Protein AF-A0A2Z6R6B7-F1 (afdb_monomer)

Nearest PDB structures (foldseek):
  5awf-assembly1_A  TM=2.738E-01  e=1.337E-01  Escherichia coli K-12
  5awg-assembly2_F  TM=3.435E-01  e=7.270E-01  Escherichia coli K-12
  5awg-assembly1_A  TM=4.120E-01  e=2.095E+00  Escherichia coli K-12
  4dn7-assembly1_B  TM=2.886E-01  e=2.329E+00  Methanosarcina mazei Go1

Radius of gyration: 17.84 Å; Cα contacts (8 Å, |Δi|>4): 629; chains: 1; bounding box: 44×39×44 Å

Foldseek 3Di:
DEEDAAAAEQEAEEEEEFEFEDAQTETEDEYEYHAEAYQEYEYEYEWEYAYANYETEYAYEYAYEHYQEYEYEYEFEYEHEQYETEYHYEEHHEAYQEYYEEYEFEYPYHQYETYYEYEYAYHNYQEYEAYYEFEAEPNNYFTYHYYHYHYHNYNYHYYYYHYDYDYPVCVVPVVVVVVVVVVVPPPDDD

Sequence (190 aa):
MSDIDCTQCKRCLYNCNCGSAGVCGHSACSSNLGCSRCKRCLYHCYCGSPSACGYSICKTGIGCSQCKNCLYHCDCGSSGVCAQPTCLSYIGCSQCKKCLYHCNCNSTDVCGHSKCMTNIDCSQCKNCHYHCDCVSVEICGRSKCKANVGCSQCKNCLKHCNCNVINGKNSKNHAKNREKRGSKNRGKRN

Organism: NCBI:txid94130

Mean predicted aligned error: 10.34 Å

Structure (mmCIF, N/CA/C/O backbone):
data_AF-A0A2Z6R6B7-F1
#
_entry.id   AF-A0A2Z6R6B7-F1
#
loop_
_atom_site.group_PDB
_atom_site.id
_atom_site.type_symbol
_atom_site.label_atom_id
_atom_site.label_alt_id
_atom_site.label_comp_id
_atom_site.label_asym_id
_atom_site.label_entity_id
_atom_site.label_seq_id
_atom_site.pdbx_PDB_ins_code
_atom_site.Cartn_x
_atom_site.Cartn_y
_atom_site.Cartn_z
_atom_site.occupancy
_atom_site.B_iso_or_equiv
_atom_site.auth_seq_id
_atom_site.auth_comp_id
_atom_site.auth_asym_id
_atom_site.auth_atom_id
_atom_site.pdbx_PDB_model_num
ATOM 1 N N . MET A 1 1 ? -11.501 -7.864 -10.266 1.00 58.50 1 MET A N 1
ATOM 2 C CA . MET A 1 1 ? -11.600 -7.301 -8.904 1.00 58.50 1 MET A CA 1
ATOM 3 C C . MET A 1 1 ? -11.991 -8.444 -7.988 1.00 58.50 1 MET A C 1
ATOM 5 O O . MET A 1 1 ? -12.853 -9.211 -8.394 1.00 58.50 1 MET A O 1
ATOM 9 N N . SER A 1 2 ? -11.306 -8.626 -6.858 1.00 70.75 2 SER A N 1
ATOM 10 C CA . SER A 1 2 ? -11.636 -9.696 -5.899 1.00 70.75 2 SER A CA 1
ATOM 11 C C . SER A 1 2 ? -12.245 -9.088 -4.644 1.00 70.75 2 SER A C 1
ATOM 13 O O . SER A 1 2 ? -11.629 -8.195 -4.066 1.00 70.75 2 SER A O 1
ATOM 15 N N . ASP A 1 3 ? -13.394 -9.589 -4.206 1.00 78.50 3 ASP A N 1
ATOM 16 C CA . ASP A 1 3 ? -14.069 -9.142 -2.989 1.00 78.50 3 ASP A CA 1
ATOM 17 C C . ASP A 1 3 ? -14.134 -10.302 -1.995 1.00 78.50 3 ASP A C 1
ATOM 19 O O . ASP A 1 3 ? -14.570 -11.403 -2.330 1.00 78.50 3 ASP A O 1
ATOM 23 N N . ILE A 1 4 ? -13.657 -10.070 -0.774 1.00 81.88 4 ILE A N 1
ATOM 24 C CA . ILE A 1 4 ? -13.711 -11.049 0.315 1.00 81.88 4 ILE A CA 1
ATOM 25 C C . ILE A 1 4 ? -14.374 -10.398 1.512 1.00 81.88 4 ILE A C 1
ATOM 27 O O . ILE A 1 4 ? -13.920 -9.350 1.967 1.00 81.88 4 ILE A O 1
ATOM 31 N N . ASP A 1 5 ? -15.383 -11.064 2.063 1.00 82.62 5 ASP A N 1
ATOM 32 C CA . ASP A 1 5 ? -16.026 -10.664 3.308 1.00 82.62 5 ASP A CA 1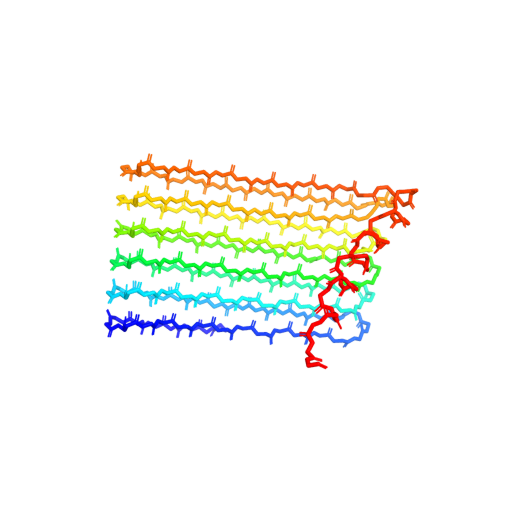
ATOM 33 C C . ASP A 1 5 ? -15.822 -11.745 4.380 1.00 82.62 5 ASP A C 1
ATOM 35 O O . ASP A 1 5 ? -16.223 -12.898 4.219 1.00 82.62 5 ASP A O 1
ATOM 39 N N . CYS A 1 6 ? -15.131 -11.394 5.467 1.00 81.31 6 CYS A N 1
ATOM 40 C CA . CYS A 1 6 ? -14.844 -12.278 6.595 1.00 81.31 6 CYS A CA 1
ATOM 41 C C . CYS A 1 6 ? -15.522 -11.736 7.852 1.00 81.31 6 CYS A C 1
ATOM 43 O O . CYS A 1 6 ? -15.007 -10.870 8.573 1.00 81.31 6 CYS A O 1
ATOM 45 N N . THR A 1 7 ? -16.694 -12.283 8.149 1.00 77.94 7 THR A N 1
ATOM 46 C CA . THR A 1 7 ? 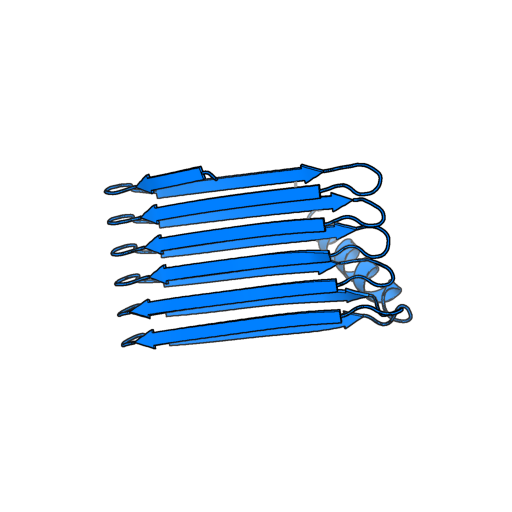-17.561 -11.748 9.199 1.00 77.94 7 THR A CA 1
ATOM 47 C C . THR A 1 7 ? -17.123 -12.203 10.593 1.00 77.94 7 THR A C 1
ATOM 49 O O . THR A 1 7 ? -17.090 -11.389 11.515 1.00 77.94 7 THR A O 1
ATOM 52 N N . GLN A 1 8 ? -16.714 -13.470 10.765 1.00 84.06 8 GLN A N 1
ATOM 53 C CA . GLN A 1 8 ? -16.259 -14.030 12.051 1.00 84.06 8 GLN A CA 1
ATOM 54 C C . GLN A 1 8 ? -15.063 -14.977 11.889 1.00 84.06 8 GLN A C 1
ATOM 56 O O . GLN A 1 8 ? -15.177 -16.197 11.981 1.00 84.06 8 GLN A O 1
ATOM 61 N N . CYS A 1 9 ? -13.876 -14.412 11.682 1.00 81.12 9 CYS A N 1
ATOM 62 C CA . CYS A 1 9 ? -12.677 -15.197 11.401 1.00 81.12 9 CYS A CA 1
ATOM 63 C C . CYS A 1 9 ? -11.606 -14.972 12.480 1.00 81.12 9 CYS A C 1
ATOM 65 O O . CYS A 1 9 ? -11.293 -13.847 12.871 1.00 81.12 9 CYS A O 1
ATOM 67 N N . LYS A 1 10 ? -10.940 -16.032 12.963 1.00 86.12 10 LYS A N 1
ATOM 68 C CA . LYS A 1 10 ? -9.740 -15.831 13.807 1.00 86.12 10 LYS A CA 1
ATOM 69 C C . LYS A 1 10 ? -8.661 -15.076 13.024 1.00 86.12 10 LYS A C 1
ATOM 71 O O . LYS A 1 10 ? -7.978 -14.220 13.588 1.00 86.12 10 LYS A O 1
ATOM 76 N N . ARG A 1 11 ? -8.505 -15.388 11.740 1.00 85.81 11 ARG A N 1
ATOM 77 C CA . ARG A 1 11 ? -7.609 -14.701 10.813 1.00 85.81 11 ARG A CA 1
ATOM 78 C C . ARG A 1 11 ? -8.290 -14.619 9.455 1.00 85.81 11 ARG A C 1
ATOM 80 O O . ARG A 1 11 ? -8.793 -15.633 8.990 1.00 85.81 11 ARG A O 1
ATOM 87 N N . CYS A 1 12 ? -8.278 -13.440 8.857 1.00 86.44 12 CYS A N 1
ATOM 88 C CA . CYS A 1 12 ? -8.557 -13.252 7.445 1.00 86.44 12 CYS A CA 1
ATOM 89 C C . CYS A 1 12 ? -7.243 -12.860 6.768 1.00 86.44 12 CYS A C 1
ATOM 91 O O . CYS A 1 12 ? -6.522 -12.001 7.285 1.00 86.44 12 CYS A O 1
ATOM 93 N N . LEU A 1 13 ? -6.904 -13.543 5.681 1.00 86.44 13 LEU A N 1
ATOM 94 C CA . LEU A 1 13 ? -5.688 -13.322 4.917 1.00 86.44 13 LEU A CA 1
ATOM 95 C C . LEU A 1 13 ? -6.075 -13.201 3.451 1.00 86.44 13 LEU A C 1
ATOM 97 O O . LEU A 1 13 ? -6.696 -14.111 2.910 1.00 86.44 13 LEU A O 1
ATOM 101 N N . TYR A 1 14 ? -5.643 -12.121 2.820 1.00 86.56 14 TYR A N 1
ATOM 102 C CA . TYR A 1 14 ? -5.662 -12.002 1.375 1.00 86.56 14 TYR A CA 1
ATOM 103 C C . TYR A 1 14 ? -4.264 -11.691 0.865 1.00 86.56 14 TYR A C 1
ATOM 105 O O . TYR A 1 14 ? -3.559 -10.850 1.427 1.00 86.56 14 TYR A O 1
ATOM 113 N N . ASN A 1 15 ? -3.873 -12.390 -0.195 1.00 85.88 15 ASN A N 1
ATOM 114 C CA . ASN A 1 15 ? -2.612 -12.181 -0.877 1.00 85.88 15 ASN A CA 1
ATOM 115 C C . ASN A 1 15 ? -2.877 -12.083 -2.376 1.00 85.88 15 ASN A C 1
ATOM 117 O O . ASN A 1 15 ? -3.412 -13.020 -2.965 1.00 85.88 15 ASN A O 1
ATOM 121 N N . CYS A 1 16 ? -2.480 -10.971 -2.982 1.00 82.00 16 CYS A N 1
ATOM 122 C CA . CYS A 1 16 ? -2.519 -10.785 -4.423 1.00 82.00 16 CYS A CA 1
ATOM 123 C C . CYS A 1 16 ? -1.094 -10.626 -4.936 1.00 82.00 16 CYS A C 1
ATOM 125 O O . CYS A 1 16 ? -0.337 -9.809 -4.412 1.00 82.00 16 CYS A O 1
ATOM 127 N N . ASN A 1 17 ? -0.729 -11.411 -5.944 1.00 82.56 17 ASN A N 1
ATOM 128 C CA . ASN A 1 17 ? 0.574 -11.337 -6.582 1.00 82.56 17 ASN A CA 1
ATOM 129 C C . ASN A 1 17 ? 0.362 -11.203 -8.091 1.00 82.56 17 ASN A C 1
ATOM 131 O O . ASN A 1 17 ? -0.001 -12.177 -8.749 1.00 82.56 17 ASN A O 1
ATOM 135 N N . CYS A 1 18 ? 0.544 -9.992 -8.613 1.00 76.38 18 CYS A N 1
ATOM 136 C CA . CYS A 1 18 ? 0.425 -9.687 -10.032 1.00 76.38 18 CYS A CA 1
ATOM 137 C C . CYS A 1 18 ? 1.807 -9.301 -10.561 1.00 76.38 18 CYS A C 1
ATOM 139 O O . CYS A 1 18 ? 2.361 -8.261 -10.207 1.00 76.38 18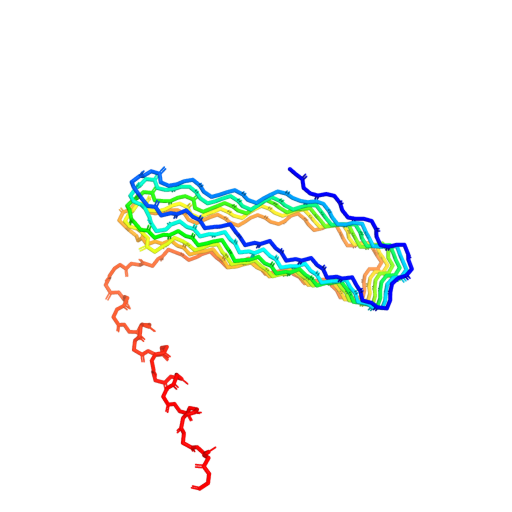 CYS A O 1
ATOM 141 N N . GLY A 1 19 ? 2.369 -10.139 -11.422 1.00 73.88 19 GLY A N 1
ATOM 142 C CA . GLY A 1 19 ? 3.622 -9.868 -12.116 1.00 73.88 19 GLY A CA 1
ATOM 143 C C . GLY A 1 19 ? 3.384 -9.830 -13.616 1.00 73.88 19 GLY A C 1
ATOM 144 O O . GLY A 1 19 ? 2.670 -10.682 -14.135 1.00 73.88 19 GLY A O 1
ATOM 145 N N . SER A 1 20 ? 3.990 -8.874 -14.313 1.00 68.94 20 SER A N 1
ATOM 146 C CA . SER A 1 20 ? 4.072 -8.891 -15.776 1.00 68.94 20 SER A CA 1
ATOM 147 C C . SER A 1 20 ? 5.531 -8.786 -16.190 1.00 68.94 20 SER A C 1
ATOM 149 O O . SER A 1 20 ? 6.269 -7.987 -15.633 1.00 68.94 20 SER A O 1
ATOM 151 N N . ALA A 1 21 ? 5.951 -9.568 -17.177 1.00 62.97 21 ALA A N 1
ATOM 152 C CA . ALA A 1 21 ? 7.266 -9.445 -17.799 1.00 62.97 21 ALA A CA 1
ATOM 153 C C . ALA A 1 21 ? 7.085 -9.157 -19.295 1.00 62.97 21 ALA A C 1
ATOM 155 O O . ALA A 1 21 ? 6.109 -9.613 -19.886 1.00 62.97 21 ALA A O 1
ATOM 156 N N . GLY A 1 22 ? 7.999 -8.396 -19.901 1.00 62.84 22 GLY A N 1
ATOM 157 C CA . GLY A 1 22 ? 7.963 -8.070 -21.335 1.00 62.84 22 GLY A CA 1
ATOM 158 C C . GLY A 1 22 ? 8.191 -6.587 -21.623 1.00 62.84 22 GLY A C 1
ATOM 159 O O . GLY A 1 22 ? 8.471 -5.810 -20.720 1.00 62.84 22 GLY A O 1
ATOM 160 N N . VAL A 1 23 ? 8.089 -6.170 -22.883 1.00 60.97 23 VAL A N 1
ATOM 161 C CA . VAL A 1 23 ? 8.082 -4.741 -23.247 1.00 60.97 23 VAL A CA 1
ATOM 162 C C . VAL A 1 23 ? 6.664 -4.209 -23.022 1.00 60.97 23 VAL A C 1
ATOM 164 O O . VAL A 1 23 ? 5.708 -4.857 -23.433 1.00 60.97 23 VAL A O 1
ATOM 167 N N . CYS A 1 24 ? 6.512 -3.069 -22.341 1.00 65.00 24 CYS A N 1
ATOM 168 C CA . CYS A 1 24 ? 5.212 -2.499 -21.961 1.00 65.00 24 CYS A CA 1
ATOM 169 C C . CYS A 1 24 ? 4.339 -3.452 -21.117 1.00 65.00 24 CYS A C 1
ATOM 171 O O . CYS A 1 24 ? 3.126 -3.545 -21.312 1.00 65.00 24 CYS A O 1
ATOM 173 N N . GLY A 1 25 ? 4.953 -4.180 -20.180 1.00 66.62 25 GLY A N 1
ATOM 174 C CA . GLY A 1 25 ? 4.242 -5.042 -19.237 1.00 66.62 25 GLY A CA 1
ATOM 175 C C . GLY A 1 25 ? 3.287 -4.248 -18.342 1.00 66.62 25 GLY A C 1
ATOM 176 O O . GLY A 1 25 ? 3.639 -3.187 -17.822 1.00 66.62 25 GLY A O 1
ATOM 177 N N . HIS A 1 26 ? 2.075 -4.769 -18.165 1.00 75.06 26 HIS A N 1
ATOM 178 C CA . HIS A 1 26 ? 1.061 -4.176 -17.301 1.00 75.06 26 HIS A CA 1
ATOM 179 C C . HIS A 1 26 ? 0.685 -5.179 -16.219 1.00 75.06 26 HIS A C 1
ATOM 181 O O . HIS A 1 26 ? 0.161 -6.253 -16.513 1.00 75.06 26 HIS A O 1
ATOM 187 N N . SER A 1 27 ? 0.930 -4.827 -14.960 1.00 81.12 27 SER A N 1
ATOM 188 C CA . SER A 1 27 ? 0.457 -5.604 -13.818 1.00 81.12 27 SER A CA 1
ATOM 189 C C . SER A 1 27 ? -0.521 -4.768 -13.004 1.00 81.12 27 SER A C 1
ATOM 191 O O . SER A 1 27 ? -0.243 -3.634 -12.618 1.00 81.12 27 SER A O 1
ATOM 193 N N . ALA A 1 28 ? -1.708 -5.315 -12.763 1.00 81.19 28 ALA A N 1
ATOM 194 C CA . ALA A 1 28 ? -2.728 -4.639 -11.983 1.00 81.19 28 ALA A CA 1
ATOM 195 C C . ALA A 1 28 ? -3.358 -5.608 -10.989 1.00 81.19 28 ALA A C 1
ATOM 197 O O . ALA A 1 28 ? -3.915 -6.631 -11.385 1.00 81.19 28 ALA A O 1
ATOM 198 N N . CYS A 1 29 ? -3.314 -5.258 -9.708 1.00 82.06 29 CYS A N 1
ATOM 199 C CA . CYS A 1 29 ? -4.092 -5.930 -8.679 1.00 82.06 29 CYS A CA 1
ATOM 200 C C . CYS A 1 29 ? -5.197 -4.987 -8.199 1.00 82.06 29 CYS A C 1
ATOM 202 O O . CYS A 1 29 ? -4.939 -3.825 -7.870 1.00 82.06 29 CYS A O 1
ATOM 204 N N . SER A 1 30 ? -6.433 -5.486 -8.135 1.00 86.12 30 SER A N 1
ATOM 205 C CA . SER A 1 30 ? -7.544 -4.746 -7.541 1.00 86.12 30 SER A CA 1
ATOM 206 C C . SER A 1 30 ? -8.444 -5.637 -6.701 1.00 86.12 30 SER A C 1
ATOM 208 O O . SER A 1 30 ? -8.968 -6.647 -7.188 1.00 86.12 30 SER A O 1
ATOM 210 N N . SER A 1 31 ? -8.644 -5.242 -5.447 1.00 81.56 31 SER A N 1
ATOM 211 C CA . SER A 1 31 ? -9.395 -6.045 -4.481 1.00 81.56 31 SER A CA 1
ATOM 212 C C . SER A 1 31 ? -9.972 -5.227 -3.341 1.00 81.56 31 SER A C 1
ATOM 214 O O . SER A 1 31 ? -9.388 -4.217 -2.938 1.00 81.56 31 SER A O 1
ATOM 216 N N . ASN A 1 32 ? -11.079 -5.722 -2.787 1.00 84.75 32 ASN A N 1
ATOM 217 C CA . ASN A 1 32 ? -11.623 -5.242 -1.531 1.00 84.75 32 ASN A CA 1
ATOM 218 C C . ASN A 1 32 ? -11.680 -6.350 -0.478 1.00 84.75 32 ASN A C 1
ATOM 220 O O . ASN A 1 32 ? -11.988 -7.507 -0.769 1.00 84.75 32 ASN A O 1
ATOM 224 N N . LEU A 1 33 ? -11.384 -5.976 0.764 1.00 85.00 33 LEU A N 1
ATOM 225 C CA . LEU A 1 33 ? -11.409 -6.875 1.908 1.00 85.00 33 LEU A CA 1
ATOM 226 C C . LEU A 1 33 ? -12.281 -6.298 3.025 1.00 85.00 33 LEU A C 1
ATOM 228 O O . LEU A 1 33 ? -11.913 -5.309 3.661 1.00 85.00 33 LEU A O 1
ATOM 232 N N . GLY A 1 34 ? -13.413 -6.945 3.278 1.00 86.56 34 GLY A N 1
ATOM 233 C CA . GLY A 1 34 ? -14.293 -6.709 4.415 1.00 86.56 34 GLY A CA 1
ATOM 234 C C . GLY A 1 34 ? -13.965 -7.661 5.565 1.00 86.56 34 GLY A C 1
ATOM 235 O O . GLY A 1 34 ? -13.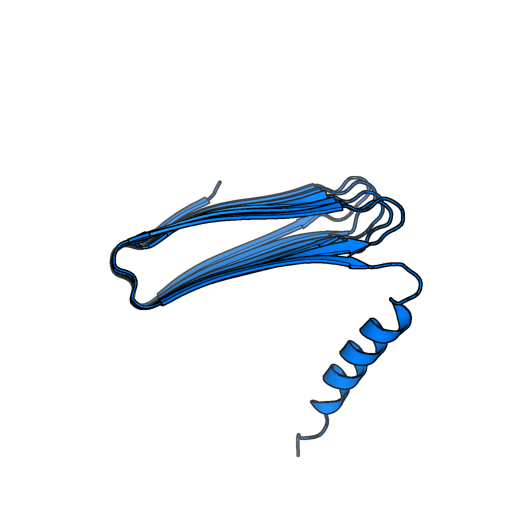902 -8.875 5.397 1.00 86.56 34 GLY A O 1
ATOM 236 N N . CYS A 1 35 ? -13.743 -7.121 6.757 1.00 85.69 35 CYS A N 1
ATOM 237 C CA . CYS A 1 35 ? -13.444 -7.868 7.973 1.00 85.69 35 CYS A CA 1
ATOM 238 C C . CYS A 1 35 ? -14.285 -7.308 9.129 1.00 85.69 35 CYS A C 1
ATOM 240 O O . CYS A 1 35 ? -13.970 -6.247 9.671 1.00 85.69 35 CYS A O 1
ATOM 242 N N . SER A 1 36 ? -15.326 -8.020 9.572 1.00 82.94 36 SER A N 1
ATOM 243 C CA . SER A 1 36 ? -16.198 -7.488 10.632 1.00 82.94 36 SER A CA 1
ATOM 244 C C . SER A 1 36 ? -15.711 -7.824 12.041 1.00 82.94 36 SER A C 1
ATOM 246 O O . SER A 1 36 ? -15.425 -6.921 12.816 1.00 82.94 36 SER A O 1
ATOM 248 N N . ARG A 1 37 ? -15.559 -9.104 12.407 1.00 86.06 37 ARG A N 1
ATOM 249 C CA . ARG A 1 37 ? -15.171 -9.521 13.774 1.00 86.06 37 ARG A CA 1
ATOM 250 C C . ARG A 1 37 ? -13.951 -10.434 13.763 1.00 86.06 37 ARG A C 1
ATOM 252 O O . ARG A 1 37 ? -14.018 -11.594 14.172 1.00 86.06 37 ARG A O 1
ATOM 259 N N . CYS A 1 38 ? -12.813 -9.913 13.301 1.00 84.62 38 CYS A N 1
ATOM 260 C CA . CYS A 1 38 ? -11.596 -10.713 13.162 1.00 84.62 38 CYS A CA 1
ATOM 261 C C . CYS A 1 38 ? -10.551 -10.466 14.261 1.00 84.62 38 CYS A C 1
ATOM 263 O O . CYS A 1 38 ? -10.278 -9.338 14.661 1.00 84.62 38 CYS A O 1
ATOM 265 N N . LYS A 1 39 ? -9.838 -11.503 14.731 1.00 87.88 39 LYS A N 1
ATOM 266 C CA . LYS A 1 39 ? -8.655 -11.228 15.582 1.00 87.88 39 LYS A CA 1
ATOM 267 C C . LYS A 1 39 ? -7.527 -10.602 14.757 1.00 87.88 39 LYS A C 1
ATOM 269 O O . LYS A 1 39 ? -6.813 -9.745 15.273 1.00 87.88 39 LYS A O 1
ATOM 274 N N . ARG A 1 40 ? -7.342 -11.022 13.504 1.00 88.06 40 ARG A N 1
ATOM 275 C CA . ARG A 1 40 ? -6.366 -10.426 12.580 1.00 88.06 40 ARG A CA 1
ATOM 276 C C . ARG A 1 40 ? -6.937 -10.389 11.168 1.00 88.06 40 ARG A C 1
ATOM 278 O O . ARG A 1 40 ? -7.450 -11.406 10.717 1.00 88.06 40 ARG A O 1
ATOM 285 N N . CYS A 1 41 ? -6.804 -9.257 10.498 1.00 87.50 41 CYS A N 1
ATOM 286 C CA . CYS A 1 41 ? -7.064 -9.100 9.073 1.00 87.50 41 CYS A CA 1
ATOM 287 C C . CYS A 1 41 ? -5.731 -8.678 8.437 1.00 87.50 41 CYS A C 1
ATOM 289 O O . CYS A 1 41 ? -5.133 -7.692 8.877 1.00 87.50 41 CYS A O 1
ATOM 291 N N . LEU A 1 42 ? -5.215 -9.484 7.511 1.00 87.81 42 LEU A N 1
ATOM 292 C CA . LEU A 1 42 ? -3.944 -9.258 6.830 1.00 87.81 42 LEU A CA 1
ATOM 293 C C . LEU A 1 42 ? -4.207 -9.184 5.328 1.00 87.81 42 LEU A C 1
ATOM 295 O O . LEU A 1 42 ? -4.786 -10.106 4.758 1.00 87.81 42 LEU A O 1
ATOM 299 N N . TYR A 1 43 ? -3.748 -8.113 4.701 1.00 87.81 43 TYR A N 1
ATOM 300 C CA . TYR A 1 43 ? -3.803 -7.956 3.257 1.00 87.81 43 TYR A CA 1
ATOM 301 C C . TYR A 1 43 ? -2.407 -7.668 2.733 1.00 87.81 43 TYR A C 1
ATOM 303 O O . TYR A 1 43 ? -1.792 -6.689 3.160 1.00 87.81 43 TYR A O 1
ATOM 311 N N . HIS A 1 44 ? -1.935 -8.494 1.805 1.00 87.06 44 HIS A N 1
ATOM 312 C CA . HIS A 1 44 ? -0.673 -8.316 1.102 1.00 87.06 44 HIS A CA 1
ATOM 313 C C . HIS A 1 44 ? -0.928 -8.174 -0.408 1.00 87.06 44 HIS A C 1
ATOM 315 O O . HIS A 1 44 ? -1.568 -9.029 -1.019 1.00 87.06 44 HIS A O 1
ATOM 321 N N . CYS A 1 45 ? -0.409 -7.104 -1.009 1.00 83.31 45 CYS A N 1
ATOM 322 C CA . CYS A 1 45 ? -0.335 -6.939 -2.460 1.00 83.31 45 CYS A CA 1
ATOM 323 C C . CYS A 1 45 ? 1.117 -6.923 -2.902 1.00 83.31 45 CYS A C 1
ATOM 325 O O . CYS A 1 45 ? 1.914 -6.169 -2.345 1.00 83.31 45 CYS A O 1
ATOM 327 N N . TYR A 1 46 ? 1.415 -7.653 -3.963 1.00 83.38 46 TYR A N 1
ATOM 328 C CA . TYR A 1 46 ? 2.634 -7.489 -4.727 1.00 83.38 46 TYR A CA 1
ATOM 329 C C . TYR A 1 46 ? 2.263 -7.222 -6.187 1.00 83.38 46 TYR A C 1
ATOM 331 O O . TYR A 1 46 ? 1.641 -8.074 -6.821 1.00 83.38 46 TYR A O 1
ATOM 339 N N . CYS A 1 47 ? 2.618 -6.045 -6.706 1.00 79.00 47 CYS A N 1
ATOM 340 C CA . CYS A 1 47 ? 2.522 -5.729 -8.131 1.00 79.00 47 CYS A CA 1
ATOM 341 C C . CYS A 1 47 ? 3.922 -5.411 -8.661 1.00 79.00 47 CYS A C 1
ATOM 343 O O . CYS A 1 47 ? 4.557 -4.461 -8.202 1.00 79.00 47 CYS A O 1
ATOM 345 N N . GLY A 1 48 ? 4.409 -6.210 -9.607 1.00 74.88 48 GLY A N 1
ATOM 346 C CA . GLY A 1 48 ? 5.734 -6.055 -10.203 1.00 74.88 48 GLY A CA 1
ATOM 347 C C . GLY A 1 48 ? 5.666 -6.004 -11.724 1.00 74.88 48 GLY A C 1
ATOM 348 O O . GLY A 1 48 ? 4.944 -6.799 -12.326 1.00 74.88 48 GLY A O 1
ATOM 349 N N . SER A 1 49 ? 6.424 -5.114 -12.361 1.00 70.69 49 SER A N 1
ATOM 350 C CA . SER A 1 49 ? 6.647 -5.187 -13.811 1.00 70.69 49 SER A CA 1
ATOM 351 C C . SER A 1 49 ? 8.084 -4.810 -14.180 1.00 70.69 49 SER A C 1
ATOM 353 O O . SER A 1 49 ? 8.402 -3.618 -14.211 1.00 70.69 49 SER A O 1
ATOM 355 N N . PRO A 1 50 ? 8.975 -5.794 -14.415 1.00 64.44 50 PRO A N 1
ATOM 356 C CA . PRO A 1 50 ? 10.247 -5.575 -15.096 1.00 64.44 50 PRO A CA 1
ATOM 357 C C . PRO A 1 50 ? 10.009 -5.396 -16.602 1.00 64.44 50 PRO A C 1
ATOM 359 O O . PRO A 1 50 ? 9.924 -6.364 -17.358 1.00 64.44 50 PRO A O 1
ATOM 362 N N . SER A 1 51 ? 9.857 -4.150 -17.039 1.00 63.66 51 SER A N 1
ATOM 363 C CA . SER A 1 51 ? 9.514 -3.809 -18.418 1.00 63.66 51 SER A CA 1
ATOM 364 C C . SER A 1 51 ? 9.858 -2.361 -18.760 1.00 63.66 51 SER A C 1
ATOM 366 O O . SER A 1 51 ? 9.530 -1.443 -18.004 1.00 63.66 51 SER A O 1
ATOM 368 N N . ALA A 1 52 ? 10.437 -2.137 -19.943 1.00 61.41 52 ALA A N 1
ATOM 369 C CA . ALA A 1 52 ? 10.485 -0.803 -20.537 1.00 61.41 52 ALA A CA 1
ATOM 370 C C . ALA A 1 52 ? 9.049 -0.310 -20.782 1.00 61.41 52 ALA A C 1
ATOM 372 O O . ALA A 1 52 ? 8.240 -1.048 -21.341 1.00 61.41 52 ALA A O 1
ATOM 373 N N . CYS A 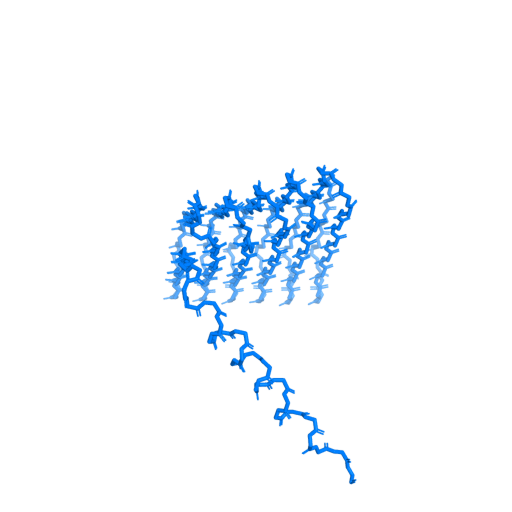1 53 ? 8.734 0.901 -20.324 1.00 64.25 53 CYS A N 1
ATOM 374 C CA . CYS A 1 53 ? 7.404 1.515 -20.347 1.00 64.25 53 CYS A CA 1
ATOM 375 C C . CYS A 1 53 ? 6.331 0.709 -19.591 1.00 64.25 53 CYS A C 1
ATOM 377 O O . CYS A 1 53 ? 5.171 0.672 -19.992 1.00 64.25 53 CYS A O 1
ATOM 379 N N . GLY A 1 54 ? 6.727 0.025 -18.516 1.00 68.19 54 GLY A N 1
ATOM 380 C CA . GLY A 1 54 ? 5.822 -0.760 -17.681 1.00 68.19 54 GLY A CA 1
ATOM 381 C C . GLY A 1 54 ? 4.966 0.049 -16.724 1.00 68.19 54 GLY A C 1
ATOM 382 O O . GLY A 1 54 ? 5.417 1.046 -16.158 1.00 68.19 54 GLY A O 1
ATOM 383 N N . TYR A 1 55 ? 3.773 -0.458 -16.432 1.00 76.06 55 TYR A N 1
ATOM 384 C CA . TYR A 1 55 ? 2.901 0.108 -15.406 1.00 76.06 55 TYR A CA 1
ATOM 385 C C . TYR A 1 55 ? 2.507 -0.982 -14.417 1.00 76.06 55 TYR A C 1
ATOM 387 O O .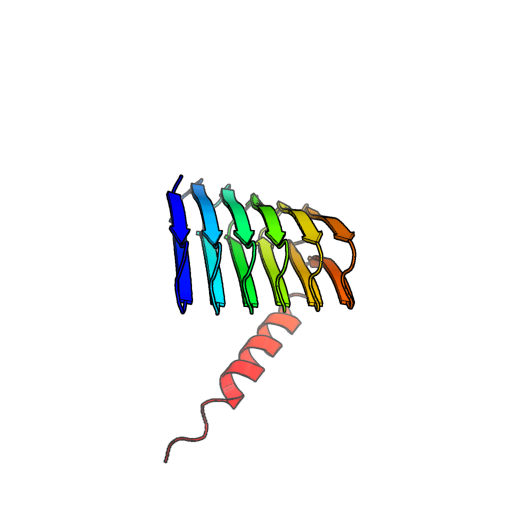 TYR A 1 55 ? 2.023 -2.045 -14.802 1.00 76.06 55 TYR A O 1
ATOM 395 N N . SER A 1 56 ? 2.722 -0.709 -13.131 1.00 82.62 56 SER A N 1
ATOM 396 C CA . SER A 1 56 ? 2.253 -1.564 -12.039 1.00 82.62 56 SER A CA 1
ATOM 397 C C . SER A 1 56 ? 1.250 -0.783 -11.210 1.00 82.62 56 SER A C 1
ATOM 399 O O . SER A 1 56 ? 1.548 0.323 -10.762 1.00 82.62 56 SER A O 1
ATOM 401 N N . ILE A 1 57 ? 0.055 -1.327 -11.020 1.00 84.75 57 ILE A N 1
ATOM 402 C CA . ILE A 1 57 ? -1.021 -0.655 -10.295 1.00 84.75 57 ILE A CA 1
ATOM 403 C C . ILE A 1 57 ? -1.548 -1.586 -9.211 1.00 84.75 57 ILE A C 1
ATOM 405 O O . ILE A 1 57 ? -2.097 -2.644 -9.502 1.00 84.75 57 ILE A O 1
ATOM 409 N N . CYS A 1 58 ? -1.461 -1.162 -7.955 1.00 84.56 58 CYS A N 1
ATOM 410 C CA . CYS A 1 58 ? -2.166 -1.825 -6.866 1.00 84.56 58 CYS A CA 1
ATOM 411 C C . CYS A 1 58 ? -3.298 -0.916 -6.368 1.00 84.56 58 CYS A C 1
ATOM 413 O O . CYS A 1 58 ? -3.049 0.198 -5.897 1.00 84.56 58 CYS A O 1
ATOM 415 N N . LYS A 1 59 ? -4.545 -1.388 -6.459 1.00 88.62 59 LYS A N 1
ATOM 416 C CA . LYS A 1 59 ? -5.730 -0.693 -5.945 1.00 88.62 59 LYS A CA 1
ATOM 417 C C . LYS A 1 59 ? -6.423 -1.527 -4.874 1.00 88.62 59 LYS A C 1
ATOM 419 O O . LYS A 1 59 ? -6.977 -2.577 -5.189 1.00 88.62 59 LYS A O 1
ATOM 424 N N . THR A 1 60 ? -6.482 -1.027 -3.645 1.00 84.44 60 THR A N 1
ATOM 425 C CA . THR A 1 60 ? -7.102 -1.779 -2.545 1.00 84.44 60 THR A CA 1
ATOM 426 C C . THR A 1 60 ? -8.127 -0.966 -1.770 1.00 84.44 60 THR A C 1
ATOM 428 O O . THR A 1 60 ? -7.854 0.172 -1.392 1.00 84.44 60 THR A O 1
ATOM 431 N N . GLY A 1 61 ? -9.276 -1.573 -1.467 1.00 85.56 61 GLY A N 1
ATOM 432 C CA . GLY A 1 61 ? -10.197 -1.125 -0.421 1.00 85.56 61 GLY A CA 1
ATOM 433 C C . GLY A 1 61 ? -10.214 -2.096 0.762 1.00 85.56 61 GLY A C 1
ATOM 434 O O . GLY A 1 61 ? -10.342 -3.299 0.578 1.00 85.56 61 GLY A O 1
ATOM 435 N N . ILE A 1 62 ? -10.085 -1.616 1.996 1.00 85.12 62 ILE A N 1
ATOM 436 C CA . ILE A 1 62 ? -10.172 -2.471 3.189 1.00 85.12 62 ILE A CA 1
ATOM 437 C C . ILE A 1 62 ? -11.126 -1.854 4.188 1.00 85.12 62 ILE A C 1
ATOM 439 O O . ILE A 1 62 ? -10.964 -0.696 4.555 1.00 85.12 62 ILE A O 1
ATOM 443 N N . GLY A 1 63 ? -12.085 -2.642 4.657 1.00 87.06 63 GLY A N 1
ATOM 444 C CA . GLY A 1 63 ? -13.001 -2.280 5.728 1.00 87.06 63 GLY A CA 1
ATOM 445 C C . GLY A 1 63 ? -12.853 -3.242 6.899 1.00 87.06 63 GLY A C 1
ATOM 446 O O . GLY A 1 63 ? -13.155 -4.422 6.780 1.00 87.06 63 GLY A O 1
ATOM 447 N N . CYS A 1 64 ? -12.418 -2.741 8.048 1.00 86.31 64 CYS A N 1
ATOM 448 C CA . CYS A 1 64 ? -12.293 -3.483 9.292 1.00 86.31 64 CYS A CA 1
ATOM 449 C C . CYS A 1 64 ? -13.159 -2.853 10.388 1.00 86.31 64 CYS A C 1
ATOM 451 O O . CYS A 1 64 ? -12.809 -1.789 10.894 1.00 86.31 64 CYS A O 1
ATOM 453 N N . SER A 1 65 ? -14.238 -3.498 10.836 1.00 84.00 65 SER A N 1
ATOM 454 C CA . SER A 1 65 ? -15.085 -2.878 11.868 1.00 84.00 65 SER A CA 1
ATOM 455 C C . SER A 1 65 ? -14.653 -3.205 13.299 1.00 84.00 65 SER A C 1
ATOM 457 O O . SER A 1 65 ? -14.417 -2.287 14.070 1.00 84.00 65 SER A O 1
ATOM 459 N N . GLN A 1 66 ? -14.448 -4.470 13.672 1.00 86.69 66 GLN A N 1
ATOM 460 C CA . GLN A 1 66 ? -14.128 -4.881 15.054 1.00 86.69 66 GLN A CA 1
ATOM 461 C C . GLN A 1 66 ? -12.910 -5.806 15.135 1.00 86.69 66 GLN A C 1
ATOM 463 O O . GLN A 1 66 ? -12.926 -6.864 15.778 1.00 86.69 66 GLN A O 1
ATOM 468 N N . CYS A 1 67 ? -11.822 -5.420 14.473 1.00 85.81 67 CYS A N 1
ATOM 469 C CA . CYS A 1 67 ? -10.627 -6.250 14.421 1.00 85.81 67 CYS A CA 1
ATOM 470 C C . CYS A 1 67 ? -9.629 -5.945 15.545 1.00 85.81 67 CYS A C 1
ATOM 472 O O . CYS A 1 67 ? -9.367 -4.792 15.870 1.00 85.81 67 CYS A O 1
ATOM 474 N N . LYS A 1 68 ? -8.952 -6.950 16.123 1.00 88.69 68 LYS A N 1
ATOM 475 C CA . LYS A 1 68 ? -7.827 -6.615 17.030 1.00 88.69 68 LYS A CA 1
ATOM 476 C C . LYS A 1 68 ? -6.682 -5.974 16.244 1.00 88.69 68 LYS A C 1
ATOM 478 O O . LYS A 1 68 ? -6.201 -4.924 16.652 1.00 88.69 68 LYS A O 1
ATOM 483 N N . ASN A 1 69 ? -6.275 -6.576 15.129 1.00 89.56 69 ASN A N 1
ATOM 484 C CA . ASN A 1 69 ? -5.237 -6.026 14.258 1.00 89.56 69 ASN A CA 1
ATOM 485 C C . ASN A 1 69 ? -5.702 -6.055 12.798 1.00 89.56 69 ASN A C 1
ATOM 487 O O . ASN A 1 69 ? -6.034 -7.132 12.301 1.00 89.56 69 ASN A O 1
ATOM 491 N N . CYS A 1 70 ? -5.656 -4.912 12.122 1.00 88.25 70 CYS A N 1
ATOM 492 C CA . CYS A 1 70 ? -5.719 -4.817 10.668 1.00 88.25 70 CYS A CA 1
ATOM 493 C C . CYS A 1 70 ? -4.372 -4.341 10.143 1.00 88.25 70 CYS A C 1
ATOM 495 O O . CYS A 1 70 ? -3.813 -3.362 10.633 1.00 88.25 70 CYS A O 1
ATOM 497 N N . LEU A 1 71 ? -3.820 -5.108 9.216 1.00 89.25 71 LEU A N 1
ATOM 498 C CA . LEU A 1 71 ? -2.476 -4.954 8.689 1.00 89.25 71 LEU A CA 1
ATOM 499 C C . LEU A 1 71 ? -2.567 -4.996 7.171 1.00 89.25 71 LEU A C 1
ATOM 501 O O . LEU A 1 71 ? -3.027 -5.984 6.596 1.00 89.25 71 LEU A O 1
ATOM 505 N N . TYR A 1 72 ? -2.099 -3.929 6.552 1.00 87.88 72 TYR A N 1
ATOM 506 C CA . TYR A 1 72 ? -1.984 -3.807 5.119 1.00 87.88 72 TYR A CA 1
ATOM 507 C C . TYR A 1 72 ? -0.527 -3.670 4.728 1.00 87.88 72 TYR A C 1
ATOM 509 O O . TYR A 1 72 ? 0.186 -2.812 5.258 1.00 87.88 72 TYR A O 1
ATOM 517 N N . HIS A 1 73 ? -0.131 -4.469 3.750 1.00 88.81 73 HIS A N 1
ATOM 518 C CA . HIS A 1 73 ? 1.137 -4.327 3.080 1.00 88.81 73 HIS A CA 1
ATOM 519 C C . HIS A 1 73 ? 0.944 -4.308 1.565 1.00 88.81 73 HIS A C 1
ATOM 521 O O . HIS A 1 73 ? 0.230 -5.141 1.010 1.00 88.81 73 HIS A O 1
ATOM 527 N N . CYS A 1 74 ? 1.587 -3.361 0.896 1.00 84.88 74 CYS A N 1
ATOM 528 C CA . CYS A 1 74 ? 1.628 -3.296 -0.555 1.00 84.88 74 CYS A CA 1
ATOM 529 C C . CYS A 1 74 ? 3.047 -3.018 -1.016 1.00 84.88 74 CYS A C 1
ATOM 531 O O . CYS A 1 74 ? 3.624 -1.999 -0.643 1.00 84.88 74 CYS A O 1
ATOM 533 N N . ASP A 1 75 ? 3.559 -3.886 -1.873 1.00 84.06 75 ASP A N 1
ATOM 534 C CA . ASP A 1 75 ? 4.790 -3.690 -2.619 1.00 84.06 75 ASP A CA 1
ATOM 535 C C . ASP A 1 75 ? 4.425 -3.519 -4.096 1.00 84.06 75 ASP A C 1
ATOM 537 O O . ASP A 1 75 ? 4.031 -4.468 -4.770 1.00 84.06 75 ASP A O 1
ATOM 541 N N . CYS A 1 76 ? 4.536 -2.295 -4.602 1.00 80.69 76 CYS A N 1
ATOM 542 C CA . CYS A 1 76 ? 4.348 -1.982 -6.013 1.00 80.69 76 CYS A CA 1
ATOM 543 C C . CYS A 1 76 ? 5.682 -1.524 -6.596 1.00 80.69 76 CYS A C 1
ATOM 545 O O . CYS A 1 76 ? 6.117 -0.388 -6.395 1.00 80.69 76 CYS A O 1
ATOM 547 N N . GLY A 1 77 ? 6.350 -2.432 -7.291 1.00 76.94 77 GLY A N 1
ATOM 548 C CA . GLY A 1 77 ? 7.646 -2.193 -7.900 1.00 76.94 77 GLY A CA 1
ATOM 549 C C . GLY A 1 77 ? 7.539 -2.156 -9.413 1.00 76.94 77 GLY A C 1
ATOM 550 O O . GLY A 1 77 ? 6.814 -2.937 -10.023 1.00 76.94 77 GLY A O 1
ATOM 551 N N . SER A 1 78 ? 8.309 -1.294 -10.054 1.00 71.88 78 SER A N 1
ATOM 552 C CA . SER A 1 78 ? 8.587 -1.459 -11.479 1.00 71.88 78 SER A CA 1
ATOM 553 C C . SER A 1 78 ? 10.059 -1.207 -11.745 1.00 71.88 78 SER A C 1
ATOM 555 O O . SER A 1 78 ? 10.687 -0.394 -11.058 1.00 71.88 78 SER A O 1
ATOM 557 N N . SER A 1 79 ? 10.593 -1.976 -12.690 1.00 69.75 79 SER A N 1
ATOM 558 C CA . SER A 1 79 ? 11.959 -1.838 -13.175 1.00 69.75 79 SER A CA 1
ATOM 559 C C . SER A 1 79 ? 11.977 -1.767 -14.710 1.00 69.75 79 SER A C 1
ATOM 561 O O . SER A 1 79 ? 11.151 -2.402 -15.358 1.00 69.75 79 SER A O 1
ATOM 563 N N . GLY A 1 80 ? 12.889 -1.009 -15.321 1.00 68.00 80 GLY A N 1
ATOM 564 C CA . GLY A 1 80 ? 12.897 -0.689 -16.750 1.00 68.00 80 GLY A CA 1
ATOM 565 C C . GLY A 1 80 ? 13.207 0.783 -17.063 1.00 68.00 80 GLY A C 1
ATOM 566 O O . GLY A 1 80 ? 14.000 1.438 -16.394 1.00 68.00 80 GLY A O 1
ATOM 567 N N . VAL A 1 81 ? 12.603 1.303 -18.130 1.00 69.50 81 VAL A N 1
ATOM 568 C CA . VAL A 1 81 ? 12.682 2.713 -18.557 1.00 69.50 81 VAL A CA 1
ATOM 569 C C . VAL A 1 81 ? 11.274 3.292 -18.478 1.00 69.50 81 VAL A C 1
ATOM 571 O O . VAL A 1 81 ? 10.338 2.626 -18.906 1.00 69.50 81 VAL A O 1
ATOM 574 N N . CYS A 1 82 ? 11.103 4.501 -17.939 1.00 71.31 82 CYS A N 1
ATOM 575 C CA . CYS A 1 82 ? 9.806 5.188 -17.839 1.00 71.31 82 CYS A CA 1
ATOM 576 C C . CYS A 1 82 ? 8.706 4.423 -17.078 1.00 71.31 82 CYS A C 1
ATOM 578 O O . CYS A 1 82 ? 7.523 4.645 -17.348 1.00 71.31 82 CYS A O 1
ATOM 580 N N . ALA A 1 83 ? 9.044 3.524 -16.147 1.00 74.25 83 ALA A N 1
ATOM 581 C CA . ALA A 1 83 ? 8.006 2.761 -15.464 1.00 74.25 83 ALA A CA 1
ATOM 582 C C . ALA A 1 83 ? 7.260 3.586 -14.411 1.00 74.25 83 ALA A C 1
ATOM 584 O O . ALA A 1 83 ? 7.806 4.515 -13.803 1.00 74.25 83 ALA A O 1
ATOM 585 N N . GLN A 1 84 ? 5.993 3.232 -14.189 1.00 79.81 84 GLN A N 1
ATOM 586 C CA . GLN A 1 84 ? 5.093 4.033 -13.36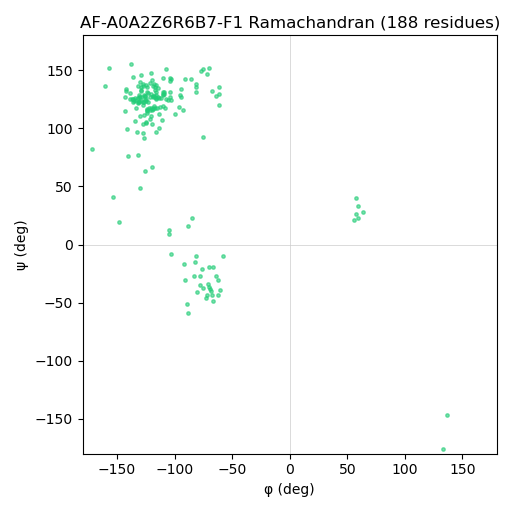1 1.00 79.81 84 GLN A CA 1
ATOM 587 C C . GLN A 1 84 ? 4.333 3.187 -12.333 1.00 79.81 84 GLN A C 1
ATOM 589 O O . GLN A 1 84 ? 3.149 2.881 -12.519 1.00 79.81 84 GLN A O 1
ATOM 594 N N . PRO A 1 85 ? 4.987 2.783 -11.232 1.00 83.31 85 PRO A N 1
ATOM 595 C CA . PRO A 1 85 ? 4.302 2.104 -10.148 1.00 83.31 85 PRO A CA 1
ATOM 596 C C . PRO A 1 85 ? 3.331 3.065 -9.448 1.00 83.31 85 PRO A C 1
ATOM 598 O O . PRO A 1 85 ? 3.676 4.197 -9.095 1.00 83.31 85 PRO A O 1
ATOM 601 N N . THR A 1 86 ? 2.103 2.602 -9.232 1.00 86.56 86 THR A N 1
ATOM 602 C CA . THR A 1 86 ? 1.035 3.371 -8.594 1.00 86.56 86 THR A CA 1
ATOM 603 C C . THR A 1 86 ? 0.300 2.539 -7.549 1.00 86.56 86 THR A C 1
ATOM 605 O O . THR A 1 86 ? -0.262 1.490 -7.853 1.00 86.56 86 THR A O 1
ATOM 608 N N . CYS A 1 87 ? 0.207 3.064 -6.329 1.00 86.44 87 CYS A N 1
ATOM 609 C CA . CYS A 1 87 ? -0.612 2.501 -5.260 1.00 86.44 87 CYS A CA 1
ATOM 610 C C . CYS A 1 87 ? -1.766 3.433 -4.911 1.00 86.44 87 CYS A C 1
ATOM 612 O O . CYS A 1 87 ? -1.559 4.604 -4.576 1.00 86.44 87 CYS A O 1
ATOM 614 N N . LEU A 1 88 ? -2.980 2.893 -4.940 1.00 89.19 88 LEU A N 1
ATOM 615 C CA . LEU A 1 88 ? -4.205 3.574 -4.544 1.00 89.19 88 LEU A CA 1
ATOM 616 C C . LEU A 1 88 ? -4.898 2.754 -3.460 1.00 89.19 88 LEU A C 1
ATOM 618 O O . LEU A 1 88 ? -5.351 1.643 -3.720 1.00 89.19 88 LEU A O 1
ATOM 622 N N . SER A 1 89 ? -5.011 3.306 -2.260 1.00 86.38 89 SER A N 1
ATOM 623 C CA . SER A 1 89 ? -5.533 2.555 -1.119 1.00 86.38 89 SER A CA 1
ATOM 624 C C . SER A 1 89 ? -6.629 3.316 -0.382 1.00 86.38 89 SER A C 1
ATOM 626 O O . SER A 1 89 ? -6.524 4.520 -0.146 1.00 86.38 89 SER A O 1
ATOM 628 N N . TYR A 1 90 ? -7.667 2.597 0.027 1.00 88.94 90 TYR A N 1
ATOM 629 C CA . TYR A 1 90 ? -8.686 3.058 0.961 1.00 88.94 90 TYR A CA 1
ATOM 630 C C . TYR A 1 90 ? -8.744 2.107 2.152 1.00 88.94 90 TYR A C 1
ATOM 632 O O . TYR A 1 90 ? -8.822 0.893 1.969 1.00 88.94 90 TYR A O 1
ATOM 640 N N . ILE A 1 91 ? -8.705 2.646 3.367 1.00 86.88 91 ILE A N 1
ATOM 641 C CA . ILE A 1 91 ? -8.739 1.854 4.596 1.00 86.88 91 ILE A CA 1
ATOM 642 C C . ILE A 1 91 ? -9.742 2.469 5.556 1.00 86.88 91 ILE A C 1
ATOM 644 O O . ILE A 1 91 ? -9.540 3.583 6.023 1.00 86.88 91 ILE A O 1
ATOM 648 N N . GLY A 1 92 ? -10.775 1.711 5.892 1.00 88.19 92 GLY A N 1
ATOM 649 C CA . GLY A 1 92 ? -11.693 1.981 6.985 1.00 88.19 92 GLY A CA 1
ATOM 650 C C . GLY A 1 92 ? -11.414 1.037 8.152 1.00 88.19 92 GLY A C 1
ATOM 651 O O . GLY A 1 92 ? -11.443 -0.177 7.973 1.00 88.19 92 GLY A O 1
ATOM 652 N N . CYS A 1 93 ? -11.169 1.559 9.349 1.00 86.81 93 CYS A N 1
ATOM 653 C CA . CYS A 1 93 ? -10.957 0.781 10.571 1.00 86.81 93 CYS A CA 1
ATOM 654 C C . CYS A 1 93 ? -11.815 1.378 11.709 1.00 86.81 93 CYS A C 1
ATOM 656 O O . CYS A 1 93 ? -11.378 2.334 12.342 1.00 86.81 93 CYS A O 1
ATOM 658 N N . SER A 1 94 ? -13.016 0.855 12.000 1.00 82.62 94 SER A N 1
ATOM 659 C CA . SER A 1 94 ? -13.966 1.581 12.870 1.00 82.62 94 SER A CA 1
ATOM 660 C C . SER A 1 94 ? -13.912 1.282 14.375 1.00 82.62 94 SER A C 1
ATOM 662 O O . SER A 1 94 ? -14.414 2.094 15.148 1.00 82.62 94 SER A O 1
ATOM 664 N N . GLN A 1 95 ? -13.292 0.178 14.818 1.00 87.31 95 GLN A N 1
ATOM 665 C CA . GLN A 1 95 ? -13.062 -0.165 16.240 1.00 87.31 95 GLN A CA 1
ATOM 666 C C . GLN A 1 95 ? -11.831 -1.076 16.418 1.00 87.31 95 GLN A C 1
ATOM 668 O O . GLN A 1 95 ? -11.843 -2.056 17.175 1.00 87.31 95 GLN A O 1
ATOM 673 N N . CYS A 1 96 ? -10.744 -0.810 15.687 1.00 86.19 96 CYS A N 1
ATOM 674 C CA . CYS A 1 96 ? -9.581 -1.698 15.708 1.00 86.19 96 CYS A CA 1
ATOM 675 C C . CYS A 1 96 ? -8.609 -1.402 16.863 1.00 86.19 96 CYS A C 1
ATOM 677 O O . CYS A 1 96 ? -8.303 -0.252 17.161 1.00 86.19 96 CYS A O 1
ATOM 679 N N . LYS A 1 97 ? -7.993 -2.412 17.502 1.00 89.62 97 LYS A N 1
ATOM 680 C CA . LYS A 1 97 ? -6.907 -2.087 18.465 1.00 89.62 97 LYS A CA 1
ATOM 681 C C . LYS A 1 97 ? -5.673 -1.543 17.744 1.00 89.62 97 LYS A C 1
ATOM 683 O O . LYS A 1 97 ? -5.006 -0.650 18.266 1.00 89.62 97 LYS A O 1
ATOM 688 N N . LYS A 1 98 ? -5.351 -2.092 16.576 1.00 89.75 98 LYS A N 1
ATOM 689 C CA . LYS A 1 98 ? -4.264 -1.624 15.715 1.00 89.75 98 LYS A CA 1
ATOM 690 C C . LYS A 1 98 ? -4.711 -1.654 14.258 1.00 89.75 98 LYS A C 1
ATOM 692 O O . LYS A 1 98 ? -5.208 -2.684 13.808 1.00 89.75 98 LYS A O 1
ATOM 697 N N . CYS A 1 99 ? -4.499 -0.557 13.548 1.00 88.94 99 CYS A N 1
ATOM 698 C CA . CYS A 1 99 ? -4.644 -0.450 12.103 1.00 88.94 99 CYS A CA 1
ATOM 699 C C . CYS A 1 99 ? -3.286 0.020 11.559 1.00 88.94 99 CYS A C 1
ATOM 701 O O . CYS A 1 99 ? -2.770 1.058 11.973 1.00 88.94 99 CYS A O 1
ATOM 703 N N . LEU A 1 100 ? -2.644 -0.804 10.738 1.00 89.38 100 LEU A N 1
ATOM 704 C CA . LEU A 1 100 ? -1.299 -0.577 10.221 1.00 89.38 100 LEU A CA 1
ATOM 705 C C . LEU A 1 100 ? -1.344 -0.642 8.702 1.00 89.38 100 LEU A C 1
ATOM 707 O O . LEU A 1 100 ? -1.763 -1.652 8.142 1.00 89.38 100 LEU A O 1
ATOM 711 N N . TYR A 1 101 ? -0.870 0.414 8.059 1.00 88.25 101 TYR A N 1
ATOM 712 C CA . TYR A 1 101 ? -0.688 0.480 6.622 1.00 88.25 101 TYR A CA 1
ATOM 713 C C . TYR A 1 101 ? 0.776 0.675 6.296 1.00 88.25 101 TYR A C 1
ATOM 715 O O . TYR A 1 101 ? 1.400 1.620 6.779 1.00 88.25 101 TYR A O 1
ATOM 723 N N . HIS A 1 102 ? 1.294 -0.189 5.435 1.00 89.19 102 HIS A N 1
ATOM 724 C CA . HIS A 1 102 ? 2.614 -0.036 4.870 1.00 89.19 102 HIS A CA 1
ATOM 725 C C . HIS A 1 102 ? 2.575 -0.198 3.355 1.00 89.19 102 HIS A C 1
ATOM 727 O O . HIS A 1 102 ? 2.171 -1.243 2.850 1.00 89.19 102 HIS A O 1
ATOM 733 N N . CYS A 1 103 ? 3.033 0.816 2.633 1.00 85.25 103 CYS A N 1
ATOM 734 C CA . CYS A 1 103 ? 3.138 0.765 1.186 1.00 85.25 103 CYS A CA 1
ATOM 735 C C . CYS A 1 103 ? 4.533 1.144 0.716 1.00 85.25 103 CYS A C 1
ATOM 737 O O . CYS A 1 103 ? 5.107 2.132 1.158 1.00 85.25 103 CYS A O 1
ATOM 739 N N . ASN A 1 104 ? 5.038 0.379 -0.230 1.00 85.31 104 ASN A N 1
ATOM 740 C CA . ASN A 1 104 ? 6.326 0.575 -0.845 1.00 85.31 104 ASN A CA 1
ATOM 741 C C . ASN A 1 104 ? 6.094 0.677 -2.353 1.00 85.31 104 ASN A C 1
ATOM 743 O O . ASN A 1 104 ? 5.614 -0.267 -2.977 1.00 85.31 104 ASN A O 1
ATOM 747 N N . CYS A 1 105 ? 6.348 1.849 -2.922 1.00 83.00 105 CYS A N 1
ATOM 748 C CA . CYS A 1 105 ? 6.064 2.155 -4.318 1.00 83.00 105 CYS A CA 1
ATOM 749 C C . CYS A 1 105 ? 7.324 2.689 -4.979 1.00 83.00 105 CYS A C 1
ATOM 751 O O . CYS A 1 105 ? 7.634 3.879 -4.920 1.00 83.00 105 CYS A O 1
ATOM 753 N N . ASN A 1 106 ? 8.091 1.784 -5.572 1.00 80.38 106 ASN A N 1
ATOM 754 C CA . ASN A 1 106 ? 9.436 2.102 -6.023 1.00 80.38 106 ASN A CA 1
ATOM 755 C C . ASN A 1 106 ? 9.560 1.889 -7.517 1.00 80.38 106 ASN A C 1
ATOM 757 O O . ASN A 1 106 ? 9.254 0.813 -8.030 1.00 80.38 106 ASN A O 1
ATOM 761 N N . SER A 1 107 ? 10.078 2.910 -8.186 1.00 76.75 107 SER A N 1
ATOM 762 C CA . SER A 1 107 ? 10.629 2.782 -9.522 1.00 76.75 107 SER A CA 1
ATOM 763 C C . SER A 1 107 ? 12.144 2.894 -9.434 1.00 76.75 107 SER A C 1
ATOM 765 O O . SER A 1 107 ? 12.683 3.859 -8.887 1.00 76.75 107 SER A O 1
ATOM 767 N N . THR A 1 108 ? 12.838 1.896 -9.966 1.00 72.25 108 THR A N 1
ATOM 768 C CA . THR A 1 108 ? 14.304 1.904 -10.068 1.00 72.25 108 THR A CA 1
ATOM 769 C C . THR A 1 108 ? 14.796 2.550 -11.363 1.00 72.25 108 THR A C 1
ATOM 771 O O . THR A 1 108 ? 15.957 2.382 -11.730 1.00 72.25 108 THR A O 1
ATOM 774 N N . ASP A 1 109 ? 13.921 3.284 -12.051 1.00 69.38 109 ASP A N 1
ATOM 775 C CA . ASP A 1 109 ? 14.040 3.474 -13.491 1.00 69.38 109 ASP A CA 1
ATOM 776 C C . ASP A 1 109 ? 14.482 4.860 -13.884 1.00 69.38 109 ASP A C 1
ATOM 778 O O . ASP A 1 109 ? 14.168 5.867 -13.243 1.00 69.38 109 ASP A O 1
ATOM 782 N N . VAL A 1 110 ? 15.159 4.897 -15.027 1.00 65.06 110 VAL A N 1
ATOM 783 C CA . VAL A 1 110 ? 15.412 6.129 -15.759 1.00 65.06 110 VAL A CA 1
ATOM 784 C C . VAL A 1 110 ? 14.057 6.719 -16.151 1.00 65.06 110 VAL A C 1
ATOM 786 O O . VAL A 1 110 ? 13.266 6.064 -16.828 1.00 65.06 110 VAL A O 1
ATOM 789 N N . CYS A 1 111 ? 13.783 7.942 -15.687 1.00 66.06 111 CYS A N 1
ATOM 790 C CA . CYS A 1 111 ? 12.508 8.648 -15.890 1.00 66.06 111 CYS A CA 1
ATOM 791 C C . CYS A 1 111 ? 11.287 7.963 -15.238 1.00 66.06 111 CYS A C 1
ATOM 793 O O . CYS A 1 111 ? 10.161 8.113 -15.707 1.00 66.06 111 CYS A O 1
ATOM 795 N N . GLY A 1 112 ? 11.498 7.211 -14.155 1.00 70.56 112 GLY A N 1
ATOM 796 C CA . GLY A 1 112 ? 10.430 6.529 -13.426 1.00 70.56 112 GLY A CA 1
ATOM 797 C C . GLY A 1 112 ? 9.515 7.456 -12.618 1.00 70.56 112 GLY A C 1
ATOM 798 O O . GLY A 1 112 ? 9.956 8.462 -12.054 1.00 70.56 112 GLY A O 1
ATOM 799 N N . HIS A 1 113 ? 8.235 7.101 -12.504 1.00 79.19 113 HIS A N 1
ATOM 800 C CA . HIS A 1 113 ? 7.259 7.856 -11.713 1.00 79.19 113 HIS A CA 1
ATOM 801 C C . HIS A 1 113 ? 6.573 6.978 -10.670 1.00 79.19 113 HIS A C 1
ATOM 803 O O . HIS A 1 113 ? 5.681 6.206 -11.003 1.00 79.19 113 HIS A O 1
ATOM 809 N N . SER A 1 114 ? 6.933 7.132 -9.395 1.00 81.50 114 SER A N 1
ATOM 810 C CA . SER A 1 114 ? 6.236 6.448 -8.304 1.00 81.50 114 SER A CA 1
ATOM 811 C C . SER A 1 114 ? 5.150 7.309 -7.670 1.00 81.50 114 SER A C 1
ATOM 813 O O . SER A 1 114 ? 5.348 8.488 -7.353 1.00 81.50 114 SER A O 1
ATOM 815 N N . LYS A 1 115 ? 3.970 6.720 -7.462 1.00 85.44 115 LYS A N 1
ATOM 816 C CA . LYS A 1 115 ? 2.826 7.420 -6.874 1.00 85.44 115 LYS A CA 1
ATOM 817 C C . LYS A 1 115 ? 2.102 6.567 -5.842 1.00 85.44 115 LYS A C 1
ATOM 819 O O . LYS A 1 115 ? 1.553 5.523 -6.165 1.00 85.44 115 LYS A O 1
ATOM 824 N N . CYS A 1 116 ? 1.948 7.107 -4.641 1.00 83.81 116 CYS A N 1
ATOM 825 C CA . CYS A 1 116 ? 1.065 6.577 -3.613 1.00 83.81 116 CYS A CA 1
ATOM 826 C C . CYS A 1 116 ? -0.005 7.584 -3.229 1.00 83.81 116 CYS A C 1
ATOM 828 O O . CYS A 1 116 ? 0.290 8.723 -2.855 1.00 83.81 116 CYS A O 1
ATOM 830 N N . MET A 1 117 ? -1.257 7.142 -3.261 1.00 87.44 117 MET A N 1
ATOM 831 C CA . MET A 1 117 ? -2.379 7.879 -2.697 1.00 87.44 117 MET A CA 1
ATOM 832 C C . MET A 1 117 ? -3.178 6.971 -1.781 1.00 87.44 117 MET A C 1
ATOM 834 O O . MET A 1 117 ? -3.658 5.924 -2.204 1.00 87.44 117 MET A O 1
ATOM 838 N N . THR A 1 118 ? -3.330 7.385 -0.528 1.00 85.06 118 THR A N 1
ATOM 839 C CA . THR A 1 118 ? -4.083 6.611 0.457 1.00 85.06 118 THR A CA 1
ATOM 840 C C . THR A 1 118 ? -5.076 7.482 1.204 1.00 85.06 118 THR A C 1
ATOM 842 O O . THR A 1 118 ? -4.742 8.581 1.643 1.00 85.06 118 THR A O 1
ATOM 845 N N . ASN A 1 119 ? -6.283 6.962 1.382 1.00 87.50 119 ASN A N 1
ATOM 846 C CA . ASN A 1 119 ? -7.279 7.503 2.292 1.00 87.50 119 ASN A CA 1
ATOM 847 C C . ASN A 1 119 ? -7.435 6.534 3.463 1.00 87.50 119 ASN A C 1
ATOM 849 O O . ASN A 1 119 ? -7.613 5.333 3.256 1.00 87.50 119 ASN A O 1
ATOM 853 N N . ILE A 1 120 ? -7.348 7.056 4.680 1.00 85.44 120 ILE A N 1
ATOM 854 C CA . ILE A 1 120 ? -7.494 6.280 5.905 1.00 85.44 120 ILE A CA 1
ATOM 855 C C . ILE A 1 120 ? -8.564 6.939 6.743 1.00 85.44 120 ILE A C 1
ATOM 857 O O . ILE A 1 120 ? -8.433 8.110 7.088 1.00 85.44 120 ILE A O 1
ATOM 861 N N . ASP A 1 121 ? -9.567 6.158 7.097 1.00 88.88 121 ASP A N 1
ATOM 862 C CA . ASP A 1 121 ? -10.584 6.515 8.062 1.00 88.88 121 ASP A CA 1
ATOM 863 C C . ASP A 1 121 ? -10.534 5.507 9.210 1.00 88.88 121 A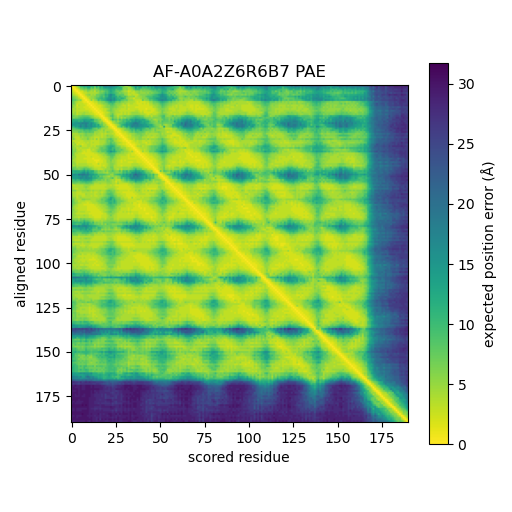SP A C 1
ATOM 865 O O . ASP A 1 121 ? -10.918 4.343 9.079 1.00 88.88 121 ASP A O 1
ATOM 869 N N . CYS A 1 122 ? -9.969 5.935 10.333 1.00 85.31 122 CYS A N 1
ATOM 870 C CA . CYS A 1 122 ? -9.979 5.165 11.561 1.00 85.31 122 CYS A CA 1
ATOM 871 C C . CYS A 1 122 ? -10.846 5.874 12.595 1.00 85.31 122 CYS A C 1
ATOM 873 O O . CYS A 1 122 ? -10.493 6.958 13.061 1.00 85.31 122 CYS A O 1
ATOM 875 N N . SER A 1 123 ? -11.910 5.217 13.044 1.00 84.69 123 SER A N 1
ATOM 876 C CA . SER A 1 123 ? -12.625 5.621 14.251 1.00 84.69 123 SER A CA 1
ATOM 877 C C . SER A 1 123 ? -12.263 4.686 15.399 1.00 84.69 123 SER A C 1
ATOM 879 O O . SER A 1 123 ? -12.042 3.492 15.199 1.00 84.69 123 SER A O 1
ATOM 881 N N . GLN A 1 124 ? -12.147 5.225 16.612 1.00 86.50 124 GLN A N 1
ATOM 882 C CA . GLN A 1 124 ? -11.987 4.460 17.859 1.00 86.50 124 GLN A CA 1
ATOM 883 C C . GLN A 1 124 ? -10.796 3.483 17.877 1.00 86.50 124 GLN A C 1
ATOM 885 O O . GLN A 1 124 ? -10.756 2.536 18.672 1.00 86.50 124 GLN A O 1
ATOM 890 N N . CYS A 1 125 ? -9.795 3.694 17.017 1.00 84.75 125 CYS A N 1
ATOM 891 C CA . CYS A 1 125 ? -8.640 2.814 16.963 1.00 84.75 125 CYS A CA 1
ATOM 892 C C . CYS A 1 125 ? -7.630 3.157 18.055 1.00 84.75 125 CYS A C 1
ATOM 894 O O . CYS A 1 125 ? -7.259 4.311 18.231 1.00 84.75 125 CYS A O 1
ATOM 896 N N . LYS A 1 126 ? -7.070 2.175 18.773 1.00 86.62 126 LYS A N 1
ATOM 897 C CA . LYS A 1 126 ? -6.021 2.535 19.755 1.00 86.62 126 LYS A CA 1
ATOM 898 C C . LYS A 1 126 ? -4.760 3.044 19.058 1.00 86.62 126 LYS A C 1
ATOM 900 O O . LYS A 1 126 ? -4.193 4.033 19.499 1.00 86.62 126 LYS A O 1
ATOM 905 N N . ASN A 1 127 ? -4.329 2.382 17.987 1.00 88.12 127 ASN A N 1
ATOM 906 C CA . ASN A 1 127 ? -3.180 2.821 17.199 1.00 88.12 127 ASN A CA 1
ATOM 907 C C . ASN A 1 127 ? -3.498 2.714 15.709 1.00 88.12 127 ASN A C 1
ATOM 909 O O . ASN A 1 127 ? -3.796 1.620 15.228 1.00 88.12 127 ASN A O 1
ATOM 913 N N . CYS A 1 128 ? -3.394 3.825 14.994 1.00 87.19 128 CYS A N 1
ATOM 914 C CA . CYS A 1 128 ? -3.439 3.888 13.541 1.00 87.19 128 CYS A CA 1
ATOM 915 C C . CYS A 1 128 ? -2.078 4.367 13.039 1.00 87.19 128 CYS A C 1
ATOM 917 O O . CYS A 1 128 ? -1.648 5.458 13.405 1.00 87.19 128 CYS A O 1
ATOM 919 N N . HIS A 1 129 ? -1.362 3.551 12.267 1.00 88.62 129 HIS A N 1
ATOM 920 C CA . HIS A 1 129 ? -0.103 3.980 11.664 1.00 88.62 129 HIS A CA 1
ATOM 921 C C . HIS A 1 129 ? -0.159 3.797 10.159 1.00 88.62 129 HIS A C 1
ATOM 923 O O . HIS A 1 129 ? -0.478 2.721 9.655 1.00 88.62 129 HIS A O 1
ATOM 929 N N . TYR A 1 130 ? 0.236 4.850 9.466 1.00 85.94 130 TYR A N 1
ATOM 930 C CA . TYR A 1 130 ? 0.431 4.880 8.037 1.00 85.94 130 TYR A CA 1
ATOM 931 C C . TYR A 1 130 ? 1.900 5.099 7.728 1.00 85.94 130 TYR A C 1
ATOM 933 O O . TYR A 1 130 ? 2.496 6.071 8.194 1.00 85.94 130 TYR A O 1
ATOM 941 N N . HIS A 1 131 ? 2.457 4.218 6.911 1.00 87.69 131 HIS A N 1
ATOM 942 C CA . HIS A 1 131 ? 3.795 4.335 6.372 1.00 87.69 131 HIS A CA 1
ATOM 943 C C . HIS A 1 131 ? 3.758 4.149 4.865 1.00 87.69 131 HIS A C 1
ATOM 945 O O . HIS A 1 131 ? 3.171 3.186 4.362 1.00 87.69 131 HIS A O 1
ATOM 951 N N . CYS A 1 132 ? 4.410 5.045 4.143 1.00 84.00 132 CYS A N 1
ATOM 952 C CA . CYS A 1 132 ? 4.583 4.883 2.721 1.00 84.00 132 CYS A CA 1
ATOM 953 C C . CYS A 1 132 ? 5.951 5.373 2.261 1.00 84.00 132 CYS A C 1
ATOM 955 O O . CYS A 1 132 ? 6.286 6.534 2.481 1.00 84.00 132 CYS A O 1
ATOM 957 N N . ASP A 1 133 ? 6.672 4.509 1.555 1.00 83.25 133 ASP A N 1
ATOM 958 C CA . ASP A 1 133 ? 7.909 4.831 0.852 1.00 83.25 133 ASP A CA 1
ATOM 959 C C . ASP A 1 133 ? 7.626 4.926 -0.649 1.00 83.25 133 ASP A C 1
ATOM 961 O O . ASP A 1 133 ? 7.033 4.024 -1.240 1.00 83.25 133 ASP A O 1
ATOM 965 N N . CYS A 1 134 ? 8.011 6.042 -1.261 1.00 79.50 134 CYS A N 1
ATOM 966 C CA . CYS A 1 134 ? 7.972 6.257 -2.702 1.00 79.50 134 CYS A CA 1
ATOM 967 C C . CYS A 1 134 ? 9.365 6.641 -3.183 1.00 79.50 134 CYS A C 1
ATOM 969 O O . CYS A 1 134 ? 9.865 7.709 -2.827 1.00 79.50 134 CYS A O 1
ATOM 971 N N . VAL A 1 135 ? 9.981 5.800 -4.009 1.00 79.12 135 VAL A N 1
ATOM 972 C CA . VAL A 1 135 ? 11.328 6.063 -4.534 1.00 79.12 135 VAL A CA 1
ATOM 973 C C . VAL A 1 135 ? 11.314 6.108 -6.059 1.00 79.12 135 VAL A C 1
ATOM 975 O O . VAL A 1 135 ? 10.608 5.323 -6.690 1.00 79.12 135 VAL A O 1
ATOM 978 N N . SER A 1 136 ? 12.048 7.053 -6.651 1.00 74.44 136 SER A N 1
ATOM 979 C CA . SER A 1 136 ? 12.284 7.173 -8.103 1.00 74.44 136 SER A CA 1
ATOM 980 C C . SER A 1 136 ? 13.756 7.532 -8.386 1.00 74.44 136 SER A C 1
ATOM 982 O O . SER A 1 136 ? 14.411 8.113 -7.524 1.00 74.44 136 SER A O 1
ATOM 984 N N . VAL A 1 137 ? 14.301 7.210 -9.567 1.00 72.31 137 VAL A N 1
ATOM 985 C CA . VAL A 1 137 ? 15.704 7.515 -9.945 1.00 72.31 137 VAL A CA 1
ATOM 986 C C . VAL A 1 137 ? 15.786 8.713 -10.921 1.00 72.31 137 VAL A C 1
ATOM 988 O O . VAL A 1 137 ? 14.942 8.897 -11.796 1.00 72.31 137 VAL A O 1
ATOM 991 N N . GLU A 1 138 ? 16.796 9.572 -10.727 1.00 60.88 138 GLU A N 1
ATOM 992 C CA . GLU A 1 138 ? 16.794 11.030 -11.014 1.00 60.88 138 GLU A CA 1
ATOM 993 C C . GLU A 1 138 ? 17.132 11.535 -12.434 1.00 60.88 138 GLU A C 1
ATOM 995 O O . GLU A 1 138 ? 17.467 12.704 -12.574 1.00 60.88 138 GLU A O 1
ATOM 1000 N N . ILE A 1 139 ? 17.006 10.768 -13.522 1.00 52.91 139 ILE A N 1
ATOM 1001 C CA . ILE A 1 139 ? 17.201 11.414 -14.847 1.00 52.91 139 ILE A CA 1
ATOM 1002 C C . ILE A 1 139 ? 16.009 12.337 -15.189 1.00 52.91 139 ILE A C 1
ATOM 1004 O O . ILE A 1 139 ? 16.223 13.478 -15.584 1.00 52.91 139 ILE A O 1
ATOM 1008 N N . CYS A 1 140 ? 14.765 11.897 -14.938 1.00 57.50 140 CYS A N 1
ATOM 1009 C CA . CYS A 1 140 ? 13.540 12.728 -14.957 1.00 57.50 140 CYS A CA 1
ATOM 1010 C C . CYS A 1 140 ? 12.467 12.242 -13.950 1.00 57.50 140 CYS A C 1
ATOM 1012 O O . CYS A 1 140 ? 11.274 12.512 -14.118 1.00 57.50 140 CYS A O 1
ATOM 1014 N N . GLY A 1 141 ? 12.853 11.449 -12.943 1.00 58.69 141 GLY A N 1
ATOM 1015 C CA . GLY A 1 141 ? 11.894 10.738 -12.099 1.00 58.69 141 GLY A CA 1
ATOM 1016 C C . GLY A 1 141 ? 11.079 11.637 -11.160 1.00 58.69 141 GLY A C 1
ATOM 1017 O O . GLY A 1 141 ? 11.533 12.703 -10.747 1.00 58.69 141 GLY A O 1
ATOM 1018 N N . ARG A 1 142 ? 9.858 11.212 -10.800 1.00 69.00 142 ARG A N 1
ATOM 1019 C CA . ARG A 1 142 ? 9.025 11.910 -9.792 1.00 69.00 142 ARG A CA 1
ATOM 1020 C C . ARG A 1 142 ? 8.379 10.920 -8.835 1.00 69.00 142 ARG A C 1
ATOM 1022 O O . ARG A 1 142 ? 7.610 10.072 -9.271 1.00 69.00 142 ARG A O 1
ATOM 1029 N N . SER A 1 143 ? 8.594 11.123 -7.542 1.00 74.31 143 SER A N 1
ATOM 1030 C CA . SER A 1 143 ? 7.908 10.400 -6.470 1.00 74.31 143 SER A CA 1
ATOM 1031 C C . SER A 1 143 ? 6.836 11.278 -5.822 1.00 74.31 143 SER A C 1
ATOM 1033 O O . SER A 1 143 ? 7.119 12.417 -5.443 1.00 74.31 143 SER A O 1
ATOM 1035 N N . LYS A 1 144 ? 5.613 10.765 -5.660 1.00 81.00 144 LYS A N 1
ATOM 1036 C CA . LYS A 1 144 ? 4.516 11.456 -4.960 1.00 81.00 144 LYS A CA 1
ATOM 1037 C C . LYS A 1 144 ? 3.869 10.543 -3.923 1.00 81.00 144 LYS A C 1
ATOM 1039 O O . LYS A 1 144 ? 3.360 9.489 -4.279 1.00 81.00 144 LYS A O 1
ATOM 1044 N N . CYS A 1 145 ? 3.774 11.002 -2.679 1.00 80.38 145 CYS A N 1
ATOM 1045 C CA . CYS A 1 145 ? 3.005 10.350 -1.619 1.00 80.38 145 CYS A CA 1
ATOM 1046 C C . CYS A 1 145 ? 1.985 11.329 -1.054 1.00 80.38 145 CYS A C 1
ATOM 1048 O O . CYS A 1 145 ? 2.342 12.397 -0.556 1.00 80.38 145 CYS A O 1
ATOM 1050 N N . LYS A 1 146 ? 0.708 10.955 -1.106 1.00 83.94 146 LYS A N 1
ATOM 1051 C CA . LYS A 1 146 ? -0.375 11.677 -0.440 1.00 83.94 146 LYS A CA 1
ATOM 1052 C C . LYS A 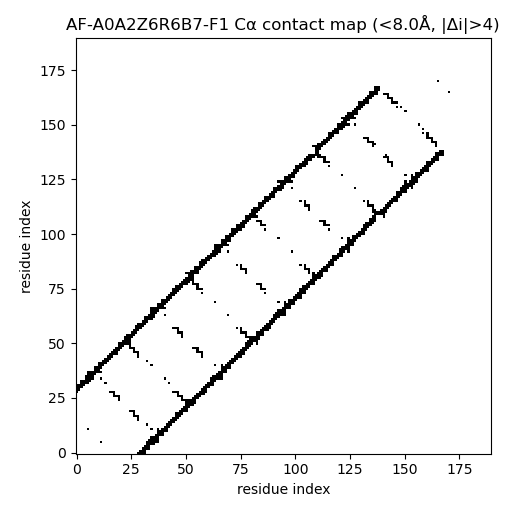1 146 ? -1.151 10.710 0.441 1.00 83.94 146 LYS A C 1
ATOM 1054 O O . LYS A 1 146 ? -1.621 9.681 -0.032 1.00 83.94 146 LYS A O 1
ATOM 1059 N N . ALA A 1 147 ? -1.320 11.077 1.706 1.00 80.25 147 ALA A N 1
ATOM 1060 C CA . ALA A 1 147 ? -2.201 10.360 2.618 1.00 80.25 147 ALA A CA 1
ATOM 1061 C C . ALA A 1 147 ? -3.199 11.330 3.247 1.00 80.25 147 ALA A C 1
ATOM 1063 O O . ALA A 1 147 ? -2.778 12.298 3.890 1.00 80.25 147 ALA A O 1
ATOM 1064 N N . ASN A 1 148 ? -4.490 11.073 3.075 1.00 83.88 148 ASN A N 1
ATOM 1065 C CA . ASN A 1 148 ? -5.547 11.749 3.818 1.00 83.88 148 ASN A CA 1
ATOM 1066 C C . ASN A 1 148 ? -5.914 10.845 4.995 1.00 83.88 148 ASN A C 1
ATOM 1068 O O . ASN A 1 148 ? -6.304 9.700 4.779 1.00 83.88 148 ASN A O 1
ATOM 1072 N N . VAL A 1 149 ? -5.727 11.328 6.221 1.00 80.38 149 VAL A N 1
ATOM 1073 C CA . VAL A 1 149 ? -5.916 10.519 7.429 1.00 80.38 149 VAL A CA 1
ATOM 1074 C C . VAL A 1 149 ? -6.968 11.184 8.305 1.00 80.38 149 VAL A C 1
ATOM 1076 O O . VAL A 1 149 ? -6.709 12.228 8.898 1.00 80.38 149 VAL A O 1
ATOM 1079 N N . GLY A 1 150 ? -8.146 10.571 8.362 1.00 82.81 150 GLY A N 1
ATOM 1080 C CA . GLY A 1 150 ? -9.175 10.821 9.358 1.00 82.81 150 GLY A CA 1
ATOM 1081 C C . GLY A 1 150 ? -8.988 9.847 10.516 1.00 82.81 150 GLY A C 1
ATOM 1082 O O . GLY A 1 150 ? -9.077 8.637 10.340 1.00 82.81 150 GLY A O 1
ATOM 1083 N N . CYS A 1 151 ? -8.683 10.371 11.699 1.00 82.31 151 CYS A N 1
ATOM 1084 C CA . CYS A 1 151 ? -8.537 9.590 12.924 1.00 82.31 151 CYS A CA 1
ATOM 1085 C C . CYS A 1 151 ? -9.429 10.207 14.000 1.00 82.31 151 CYS A C 1
ATOM 1087 O O . CYS A 1 151 ? -9.020 11.155 14.669 1.00 82.31 151 CYS A O 1
ATOM 1089 N N . SER A 1 152 ? -10.640 9.684 14.176 1.00 81.94 152 SER A N 1
ATOM 1090 C CA . SER A 1 152 ? -11.538 10.128 15.243 1.00 81.94 152 SER A CA 1
ATOM 1091 C C . SER A 1 152 ? -11.401 9.205 16.452 1.00 81.94 152 SER A C 1
ATOM 1093 O O . SER A 1 152 ? -11.456 7.982 16.338 1.00 81.94 152 SER A O 1
ATOM 1095 N N . GLN A 1 153 ? -11.190 9.781 17.639 1.00 84.06 153 GLN A N 1
ATOM 1096 C CA . GLN A 1 153 ? -11.094 9.022 18.898 1.00 84.06 153 GLN A CA 1
ATOM 1097 C C . GLN A 1 153 ? -9.958 7.975 18.915 1.00 84.06 153 GLN A C 1
ATOM 1099 O O . GLN A 1 153 ? -9.996 7.008 19.681 1.00 84.06 153 GLN A O 1
ATOM 1104 N N . CYS A 1 154 ? -8.934 8.164 18.077 1.00 82.69 154 CYS A N 1
ATOM 1105 C CA . CYS A 1 154 ? -7.742 7.329 18.093 1.00 82.69 154 CYS A CA 1
ATOM 1106 C C . CYS A 1 154 ? -6.783 7.775 19.199 1.00 82.69 154 CYS A C 1
ATOM 1108 O O . CYS A 1 154 ? -6.558 8.971 19.354 1.00 82.69 154 CYS A O 1
ATOM 1110 N N . LYS A 1 155 ? -6.169 6.837 19.939 1.00 85.12 155 LYS A N 1
ATOM 1111 C CA . LYS A 1 155 ? -5.163 7.225 20.953 1.00 85.12 155 LYS A CA 1
ATOM 1112 C C . LYS A 1 155 ? -3.859 7.680 20.307 1.00 85.12 155 LYS A C 1
ATOM 1114 O O . LYS A 1 155 ? -3.315 8.700 20.697 1.00 85.12 155 LYS A O 1
ATOM 1119 N N . ASN A 1 156 ? -3.383 6.925 19.319 1.00 85.56 156 ASN A N 1
ATOM 1120 C CA . ASN A 1 156 ? -2.211 7.269 18.524 1.00 85.56 156 ASN A CA 1
ATOM 1121 C C . ASN A 1 156 ? -2.566 7.192 17.044 1.00 85.56 156 ASN A C 1
ATOM 1123 O O . ASN A 1 156 ? -3.046 6.155 16.576 1.00 85.56 156 ASN A O 1
ATOM 1127 N N . CYS A 1 157 ? -2.304 8.270 16.312 1.00 84.19 157 CYS A N 1
ATOM 1128 C CA . CYS A 1 157 ? -2.444 8.305 14.865 1.00 84.19 157 CYS A CA 1
ATOM 1129 C C . CYS A 1 157 ? -1.160 8.872 14.257 1.00 84.19 157 CYS A C 1
ATOM 1131 O O . CYS A 1 157 ? -0.837 10.041 14.454 1.00 84.19 157 CYS A O 1
ATOM 1133 N N . LEU A 1 158 ? -0.403 8.021 13.564 1.00 86.44 158 LEU A N 1
ATOM 1134 C CA . LEU A 1 158 ? 0.877 8.371 12.955 1.00 86.44 158 LEU A CA 1
ATOM 1135 C C . LEU A 1 158 ? 0.794 8.245 11.440 1.00 86.44 158 LEU A C 1
ATOM 1137 O O . LEU A 1 158 ? 0.265 7.269 10.908 1.00 86.44 158 LEU A O 1
ATOM 1141 N N . LYS A 1 159 ? 1.374 9.223 10.750 1.00 84.50 159 LYS A N 1
ATOM 1142 C CA . LYS A 1 159 ? 1.468 9.264 9.296 1.00 84.50 159 LYS A CA 1
ATOM 1143 C C . LYS A 1 159 ? 2.904 9.564 8.900 1.00 84.50 159 LYS A C 1
ATOM 1145 O O . LYS A 1 159 ? 3.436 10.608 9.259 1.00 84.50 159 LYS A O 1
ATOM 1150 N N . HIS A 1 160 ? 3.483 8.682 8.098 1.00 84.94 160 HIS A N 1
ATOM 1151 C CA . HIS A 1 160 ? 4.786 8.867 7.486 1.00 84.94 160 HIS A CA 1
ATOM 1152 C C . HIS A 1 160 ? 4.687 8.648 5.971 1.00 84.94 160 HIS A C 1
ATOM 1154 O O . HIS A 1 160 ? 4.226 7.604 5.511 1.00 84.94 160 HIS A O 1
ATOM 1160 N N . CYS A 1 161 ? 5.086 9.661 5.206 1.00 80.62 161 CYS A N 1
ATOM 1161 C CA . CYS A 1 161 ? 5.255 9.606 3.756 1.00 80.62 161 CYS A CA 1
ATOM 1162 C C . CYS A 1 161 ? 6.710 9.976 3.470 1.00 80.62 161 CYS A C 1
ATOM 1164 O O . CYS A 1 161 ? 7.104 11.112 3.718 1.00 80.62 161 CYS A O 1
ATOM 1166 N N . ASN A 1 162 ? 7.473 9.041 2.926 1.00 82.06 162 ASN A N 1
ATOM 1167 C CA . ASN A 1 162 ? 8.847 9.239 2.505 1.00 82.06 162 ASN A CA 1
ATOM 1168 C C . ASN A 1 162 ? 8.885 9.231 0.972 1.00 82.06 162 ASN A C 1
ATOM 1170 O O . ASN A 1 162 ? 8.484 8.253 0.345 1.00 82.06 162 ASN A O 1
ATOM 1174 N N . CYS A 1 163 ? 9.290 10.341 0.360 1.00 76.38 163 CYS A N 1
ATOM 1175 C CA . CYS A 1 163 ? 9.377 10.498 -1.092 1.00 76.38 163 CYS A CA 1
ATOM 1176 C C . CYS A 1 163 ? 10.788 10.917 -1.455 1.00 76.38 163 CYS A C 1
ATOM 1178 O O . CYS A 1 163 ? 11.139 12.077 -1.260 1.00 76.38 163 CYS A O 1
ATOM 1180 N N . ASN A 1 164 ? 11.568 9.981 -1.985 1.00 74.19 164 ASN A N 1
ATOM 1181 C CA . ASN A 1 164 ? 12.952 10.239 -2.348 1.00 74.19 164 ASN A CA 1
ATOM 1182 C C . ASN A 1 164 ? 13.146 10.062 -3.847 1.00 74.19 164 ASN A C 1
ATOM 1184 O O . ASN A 1 164 ? 12.760 9.043 -4.425 1.00 74.19 164 ASN A O 1
ATOM 1188 N N . VAL A 1 165 ? 13.821 11.031 -4.456 1.00 68.94 165 VAL A N 1
ATOM 1189 C CA . VAL A 1 165 ? 14.402 10.860 -5.785 1.00 68.94 165 VAL A CA 1
ATOM 1190 C C . VAL A 1 165 ? 15.902 10.639 -5.588 1.00 68.94 165 VAL A C 1
ATOM 1192 O O . VAL A 1 165 ? 16.547 11.400 -4.871 1.00 68.94 165 VAL A O 1
ATOM 1195 N N . ILE A 1 166 ? 16.444 9.537 -6.110 1.00 68.31 166 ILE A N 1
ATOM 1196 C CA . ILE A 1 166 ? 17.847 9.153 -5.893 1.00 68.31 166 ILE A CA 1
ATOM 1197 C C . ILE A 1 166 ? 18.686 9.561 -7.103 1.00 68.31 166 ILE A C 1
ATOM 1199 O O . ILE A 1 166 ? 18.567 8.948 -8.170 1.00 68.31 166 ILE A O 1
ATOM 1203 N N . ASN A 1 167 ? 19.587 10.530 -6.911 1.00 58.69 167 ASN A N 1
ATOM 1204 C CA . ASN A 1 167 ? 20.586 10.927 -7.904 1.00 58.69 167 ASN A CA 1
ATOM 1205 C C . ASN A 1 167 ? 21.563 9.792 -8.188 1.00 58.69 167 ASN A C 1
ATOM 1207 O O . ASN A 1 167 ? 22.194 9.247 -7.276 1.00 58.69 167 ASN A O 1
ATOM 1211 N N . GLY A 1 168 ? 21.734 9.466 -9.474 1.00 51.50 168 GLY A N 1
ATOM 1212 C CA . GLY A 1 168 ? 22.523 8.325 -9.959 1.00 51.50 168 GLY A CA 1
ATOM 1213 C C . GLY A 1 168 ? 23.996 8.310 -9.522 1.00 51.50 168 GLY A C 1
ATOM 1214 O O . GLY A 1 168 ? 24.667 7.291 -9.667 1.00 51.50 168 GLY A O 1
ATOM 1215 N N . LYS A 1 169 ? 24.501 9.395 -8.920 1.00 44.78 169 LYS A N 1
ATOM 1216 C CA . LYS A 1 169 ? 25.848 9.463 -8.332 1.00 44.78 169 LYS A CA 1
ATOM 1217 C C . LYS A 1 169 ? 25.969 8.749 -6.971 1.00 44.78 169 LYS A C 1
ATOM 1219 O O . LYS A 1 169 ? 27.071 8.341 -6.622 1.00 44.78 169 LYS A O 1
ATOM 1224 N N . ASN A 1 170 ? 24.870 8.511 -6.240 1.00 39.84 170 ASN A N 1
ATOM 1225 C CA . ASN A 1 170 ? 24.887 7.886 -4.900 1.00 39.84 170 ASN A CA 1
ATOM 1226 C C . ASN A 1 170 ? 24.473 6.397 -4.857 1.00 39.84 170 ASN A C 1
ATOM 1228 O O . ASN A 1 170 ? 24.646 5.728 -3.833 1.00 39.84 170 ASN A O 1
ATOM 1232 N N . SER A 1 171 ? 23.972 5.832 -5.960 1.00 42.97 171 SER A N 1
ATOM 1233 C CA . SER A 1 171 ? 23.390 4.477 -5.987 1.00 42.97 171 SER A CA 1
ATOM 1234 C C . SER A 1 171 ? 24.392 3.338 -5.734 1.00 42.97 171 SER A C 1
ATOM 1236 O O . SER A 1 171 ? 23.994 2.254 -5.304 1.00 42.97 171 SER A O 1
ATOM 1238 N N . LYS A 1 172 ? 25.704 3.570 -5.908 1.00 38.12 172 LYS A N 1
ATOM 1239 C CA . LYS A 1 172 ? 26.747 2.557 -5.634 1.00 38.12 172 LYS A CA 1
ATOM 1240 C C . LYS A 1 172 ? 26.941 2.259 -4.138 1.00 38.12 172 LYS A C 1
ATOM 1242 O O . LYS A 1 172 ? 27.449 1.190 -3.798 1.00 38.12 172 LYS A O 1
ATOM 1247 N N . ASN A 1 173 ? 26.503 3.148 -3.241 1.00 38.75 173 ASN A N 1
ATOM 1248 C CA . ASN A 1 173 ? 26.683 2.975 -1.794 1.00 38.75 173 ASN A CA 1
ATOM 1249 C C . ASN A 1 173 ? 25.508 2.245 -1.118 1.00 38.75 173 ASN A C 1
ATOM 1251 O O . ASN A 1 173 ? 25.718 1.491 -0.166 1.00 38.75 173 ASN A O 1
ATOM 1255 N N . HIS A 1 174 ? 24.282 2.384 -1.634 1.00 37.88 174 HIS A N 1
ATOM 1256 C CA . HIS A 1 174 ? 23.107 1.719 -1.055 1.00 37.88 174 HIS A CA 1
ATOM 1257 C C . HIS A 1 174 ? 23.005 0.227 -1.411 1.00 37.88 174 HIS A C 1
ATOM 1259 O O . HIS A 1 174 ? 22.623 -0.570 -0.550 1.00 37.88 174 HIS A O 1
ATOM 1265 N N . ALA A 1 175 ? 23.418 -0.177 -2.620 1.00 39.25 175 ALA A N 1
ATOM 1266 C CA . ALA A 1 175 ? 23.474 -1.592 -3.009 1.00 39.25 175 ALA A CA 1
ATOM 1267 C C . ALA A 1 175 ? 24.464 -2.387 -2.132 1.00 39.25 175 ALA A C 1
ATOM 1269 O O . ALA A 1 175 ? 24.105 -3.424 -1.572 1.00 39.25 175 ALA A O 1
ATOM 1270 N N . LYS A 1 176 ? 25.654 -1.822 -1.870 1.00 34.62 176 LYS A N 1
ATOM 1271 C CA . LYS A 1 176 ? 26.672 -2.433 -0.994 1.00 34.62 176 LYS A CA 1
ATOM 1272 C C . LYS A 1 176 ? 26.211 -2.603 0.459 1.00 34.62 176 LYS A C 1
ATOM 1274 O O . LYS A 1 176 ? 26.633 -3.544 1.130 1.00 34.62 176 LYS A O 1
ATOM 1279 N N . ASN A 1 177 ? 25.333 -1.732 0.963 1.00 37.06 177 ASN A N 1
ATOM 1280 C CA . ASN A 1 177 ? 24.798 -1.856 2.324 1.00 37.06 177 ASN A CA 1
ATOM 1281 C C . ASN A 1 177 ? 23.697 -2.922 2.451 1.00 37.06 177 ASN A C 1
ATOM 1283 O O . ASN A 1 177 ? 23.550 -3.517 3.524 1.00 37.06 177 ASN A O 1
ATOM 1287 N N . ARG A 1 178 ? 22.952 -3.210 1.374 1.00 38.84 178 ARG A N 1
ATOM 1288 C CA . ARG A 1 178 ? 21.946 -4.285 1.361 1.00 38.84 178 ARG A CA 1
ATOM 1289 C C . ARG A 1 178 ? 22.608 -5.666 1.278 1.00 38.84 178 ARG A C 1
ATOM 1291 O O . ARG A 1 178 ? 22.202 -6.566 2.009 1.00 38.84 178 ARG A O 1
ATOM 1298 N N . GLU A 1 179 ? 23.693 -5.799 0.514 1.00 38.91 179 GLU A N 1
ATOM 1299 C CA . GLU A 1 179 ? 24.500 -7.030 0.462 1.00 38.91 179 GLU A CA 1
ATOM 1300 C C . GLU A 1 179 ? 25.257 -7.297 1.773 1.00 38.91 179 GLU A C 1
ATOM 1302 O O . GLU A 1 179 ? 25.235 -8.417 2.282 1.00 38.91 179 GLU A O 1
ATOM 1307 N N . LYS A 1 180 ? 25.821 -6.266 2.424 1.00 36.44 180 LYS A N 1
ATOM 1308 C CA . LYS A 1 180 ? 26.485 -6.431 3.735 1.00 36.44 180 LYS A CA 1
ATOM 1309 C C . LYS A 1 180 ? 25.543 -6.876 4.863 1.00 36.44 180 LYS A C 1
ATOM 1311 O O . LYS A 1 180 ? 25.999 -7.523 5.806 1.00 36.44 180 LYS A O 1
ATOM 1316 N N . ARG A 1 181 ? 24.243 -6.556 4.792 1.00 36.25 181 ARG A N 1
ATOM 1317 C CA . ARG A 1 181 ? 23.235 -7.045 5.756 1.00 36.25 181 ARG A CA 1
ATOM 1318 C C . ARG A 1 181 ? 22.709 -8.444 5.413 1.00 36.25 181 ARG A C 1
ATOM 1320 O O . ARG A 1 181 ? 22.362 -9.177 6.334 1.00 36.25 181 ARG A O 1
ATOM 1327 N N . GLY A 1 182 ? 22.713 -8.841 4.138 1.00 33.66 182 GLY A N 1
ATOM 1328 C CA . GLY A 1 182 ? 22.386 -10.207 3.706 1.00 33.66 182 GLY A CA 1
ATOM 1329 C C . GLY A 1 182 ? 23.456 -11.240 4.081 1.00 33.66 182 GLY A C 1
ATOM 1330 O O . GLY A 1 182 ? 23.123 -12.363 4.454 1.00 33.66 182 GLY A O 1
ATOM 1331 N N . SER A 1 183 ? 24.732 -10.847 4.081 1.00 46.50 183 SER A N 1
ATOM 1332 C CA . SER A 1 183 ? 25.844 -11.763 4.382 1.00 46.50 183 SER A CA 1
ATOM 1333 C C . SER A 1 183 ? 26.103 -11.989 5.876 1.00 46.50 183 SER A C 1
ATOM 1335 O O . SER A 1 183 ? 26.761 -12.962 6.230 1.00 46.50 183 SER A O 1
ATOM 1337 N N . LYS A 1 184 ? 25.559 -11.159 6.782 1.00 41.28 184 LYS A N 1
ATOM 1338 C CA . LYS A 1 184 ? 25.723 -11.354 8.240 1.00 41.28 184 LYS A CA 1
ATOM 1339 C C . LYS A 1 184 ? 24.775 -12.391 8.863 1.00 41.28 184 LYS A C 1
ATOM 1341 O O . LYS A 1 184 ? 25.005 -12.781 10.000 1.00 41.28 184 LYS A O 1
ATOM 1346 N N . ASN A 1 185 ? 23.769 -12.882 8.132 1.00 43.59 185 ASN A N 1
ATOM 1347 C CA . ASN A 1 185 ? 22.799 -13.870 8.637 1.00 43.59 185 ASN A CA 1
ATOM 1348 C C . ASN A 1 185 ? 23.003 -15.304 8.107 1.00 43.59 185 ASN A C 1
ATOM 1350 O O . ASN A 1 185 ? 22.161 -16.165 8.353 1.00 43.59 185 ASN A O 1
ATOM 1354 N N . ARG A 1 186 ? 24.110 -15.592 7.408 1.00 42.69 186 ARG A N 1
ATOM 1355 C CA . ARG A 1 186 ? 24.439 -16.945 6.906 1.00 42.69 186 ARG A CA 1
ATOM 1356 C C . ARG A 1 186 ? 25.538 -17.680 7.683 1.00 42.69 186 ARG A C 1
ATOM 1358 O O . ARG A 1 186 ? 25.992 -18.722 7.236 1.00 42.69 186 ARG A O 1
ATOM 1365 N N . GLY A 1 187 ? 25.924 -17.189 8.859 1.00 41.34 187 GLY A N 1
ATOM 1366 C CA . GLY A 1 187 ? 26.915 -17.836 9.725 1.00 41.34 187 GLY A CA 1
ATOM 1367 C C . GLY A 1 187 ? 26.344 -18.197 11.091 1.00 41.34 187 GLY A C 1
ATOM 1368 O O . GLY A 1 187 ? 26.721 -17.575 12.075 1.00 41.34 187 GLY A O 1
ATOM 1369 N N . LYS A 1 188 ? 25.390 -19.135 11.143 1.00 44.41 188 LYS A N 1
ATOM 1370 C CA . LYS A 1 188 ? 25.072 -19.946 12.337 1.00 44.41 188 LYS A CA 1
ATOM 1371 C C . LYS A 1 188 ? 24.069 -21.039 11.962 1.00 44.41 188 LYS A C 1
ATOM 1373 O O . LYS A 1 188 ? 22.863 -20.892 12.145 1.00 44.41 188 LYS A O 1
ATOM 1378 N N . ARG A 1 189 ? 24.581 -22.135 11.410 1.00 40.03 189 ARG A N 1
ATOM 1379 C CA . ARG A 1 189 ? 23.975 -23.464 11.520 1.00 40.03 189 ARG A CA 1
ATOM 1380 C C . ARG A 1 189 ? 25.115 -24.472 11.642 1.00 40.03 189 ARG A C 1
ATOM 1382 O O . ARG A 1 189 ? 25.877 -24.597 10.694 1.00 40.03 189 ARG A O 1
ATOM 1389 N N . ASN A 1 190 ? 25.128 -25.088 12.826 1.00 41.12 190 ASN A N 1
ATOM 1390 C CA . ASN A 1 190 ? 25.894 -26.224 13.344 1.00 41.12 190 ASN A CA 1
ATOM 1391 C C . ASN A 1 190 ? 27.415 -26.151 13.259 1.00 41.12 190 ASN A C 1
ATOM 1393 O O . ASN A 1 190 ? 27.968 -26.380 12.167 1.00 41.12 190 ASN A O 1
#

Secondary structure (DSSP, 8-state):
-EEEEESS-SEEEEEEEEE--STT-EEEEEEEEEESS-SEEEEEEEEEEESTT-EEEEEEEEEESS-SEEEEEEEEEEESBS-EEEEEEEEEESS-SEEEEEEEEEEEEET-EEEEEEEEEEES-SEEEEEEEEEEETTT-EEEEEEEEEEES-SEEEEEEEEEEE-TTSHHHHHHHHHHHHGGGSS---

pLDDT: mean 75.58, std 15.28, range [33.66, 89.75]

Solvent-accessible surface area (backbone atoms only — not comparable to full-atom values): 8645 Å² total; per-residue (Å²): 121,49,79,46,77,39,60,80,28,74,63,43,79,48,79,47,78,26,72,22,72,46,79,54,11,68,11,68,42,46,38,38,42,39,30,41,46,16,53,28,39,40,41,40,40,37,15,32,5,58,7,45,56,8,34,9,32,37,39,39,41,35,40,30,43,47,16,47,31,37,41,40,39,35,42,22,32,19,33,46,37,49,10,36,4,32,40,41,39,38,38,38,29,52,40,13,50,28,38,40,39,40,37,40,22,32,11,77,5,55,39,1,34,5,33,38,41,36,41,36,40,30,30,51,14,47,32,36,40,39,39,34,44,18,30,7,20,52,81,66,32,46,40,41,67,48,73,51,77,47,66,46,76,38,76,38,77,46,80,45,71,46,62,42,68,45,53,80,88,56,57,77,59,59,57,56,54,54,52,59,60,61,64,70,77,76,80,85,79,136